Protein AF-A0A7C3GY53-F1 (afdb_monomer_lite)

pLDDT: mean 70.88, std 11.36, range [43.59, 88.31]

Radius of gyration: 31.65 Å; chains: 1; bounding box: 58×39×101 Å

Foldseek 3Di:
DDDLVNLVVLLVVLVVVCVVPVDVLSVVLSVLSVVLSVQLVVCVVVVNPPSNVVSVVVSVVSSVVSVVVVVVVLPPPPPPPCLVCVLVVLVVVLVVVVVVLVVVVVVLCVPCDPVVCPDPVNVLVVVVSVLVVVLCVLLSVQQSVLSPDRPVCNVVSVVVSVVVSVVSVVVSVVVNCCSVVVVPVPPPDDPDDDD

Sequence (195 aa):
MKTAEELALKVKLVEAYSEARPLEELAASAERMRQLLDDFHKARDVEDDRAAEKAAREIVELEQSASALVNQLAQPQGSGKLAKAWPYIGMAVLALVLIGLAWFLARYTGGVGMAKLASIEGTRPVLVIAAIISTIAFGGALVLAALFSSQAAFEVRFRHAREIFLVFSGIFGTVIGFYFGAGETGQAGLGVDAT

Structure (mmCIF, N/CA/C/O backbone):
data_AF-A0A7C3GY53-F1
#
_entry.id   AF-A0A7C3GY53-F1
#
loop_
_atom_site.group_PDB
_atom_site.id
_atom_site.type_symbol
_atom_site.label_atom_id
_atom_site.label_alt_id
_atom_site.label_comp_id
_atom_site.label_asym_id
_atom_site.label_entity_id
_atom_site.label_seq_id
_atom_site.pdbx_PDB_ins_code
_atom_site.Cartn_x
_atom_site.Cartn_y
_atom_site.Cartn_z
_atom_site.occupancy
_atom_site.B_iso_or_equiv
_atom_site.auth_seq_id
_atom_site.auth_comp_id
_atom_site.auth_asym_id
_atom_site.auth_atom_id
_atom_site.pdbx_PDB_model_num
ATOM 1 N N . MET A 1 1 ? -28.888 9.942 29.131 1.00 48.75 1 MET A N 1
ATOM 2 C CA . MET A 1 1 ? -28.595 8.553 29.541 1.00 48.75 1 MET A CA 1
ATOM 3 C C . MET A 1 1 ? -28.088 7.814 28.319 1.00 48.75 1 MET A C 1
ATOM 5 O O . MET A 1 1 ? -28.718 7.933 27.276 1.00 48.75 1 MET A O 1
ATOM 9 N N . LYS A 1 2 ? -26.938 7.141 28.413 1.00 60.38 2 LYS A N 1
ATOM 10 C CA . LYS A 1 2 ? -26.438 6.294 27.319 1.00 60.38 2 LYS A CA 1
ATOM 11 C C . LYS A 1 2 ? -27.309 5.045 27.239 1.00 60.38 2 LYS A C 1
ATOM 13 O O . LYS A 1 2 ? -27.710 4.521 28.278 1.00 60.38 2 LYS A O 1
ATOM 18 N N . THR A 1 3 ? -27.661 4.613 26.035 1.00 75.50 3 THR A N 1
ATOM 19 C CA . THR A 1 3 ? -28.505 3.427 25.853 1.00 75.50 3 THR A CA 1
ATOM 20 C C . THR A 1 3 ? -27.660 2.160 26.002 1.00 75.50 3 THR A C 1
ATOM 22 O O . THR A 1 3 ? -26.470 2.154 25.689 1.00 75.50 3 THR A O 1
ATOM 25 N N . ALA A 1 4 ? -28.267 1.071 26.484 1.00 74.12 4 ALA A N 1
ATOM 26 C CA . ALA A 1 4 ? -27.588 -0.222 26.634 1.00 74.12 4 ALA A CA 1
ATOM 27 C C . ALA A 1 4 ? -26.959 -0.710 25.312 1.00 74.12 4 ALA A C 1
ATOM 29 O O . ALA A 1 4 ? -25.882 -1.300 25.307 1.00 74.12 4 ALA A O 1
ATOM 30 N N . GLU A 1 5 ? -27.600 -0.394 24.184 1.00 80.12 5 GLU A N 1
ATOM 31 C CA . GLU A 1 5 ? -27.098 -0.700 22.841 1.00 80.12 5 GLU A CA 1
ATOM 32 C C . GLU A 1 5 ? -25.792 0.036 22.512 1.00 80.12 5 GLU A C 1
ATOM 34 O O . GLU A 1 5 ? -24.890 -0.557 21.922 1.00 80.12 5 GLU A O 1
ATOM 39 N N . GLU A 1 6 ? -25.652 1.301 22.924 1.00 77.06 6 GLU A N 1
ATOM 40 C CA . GLU A 1 6 ? -24.433 2.086 22.698 1.00 77.06 6 GLU A CA 1
ATOM 41 C C . GLU A 1 6 ? -23.245 1.494 23.472 1.00 77.06 6 GLU A C 1
ATOM 43 O O . GLU A 1 6 ? -22.140 1.386 22.939 1.00 77.06 6 GLU A O 1
ATOM 48 N N . LEU A 1 7 ? -23.479 1.054 24.713 1.00 76.19 7 LEU A N 1
ATOM 49 C CA . LEU A 1 7 ? -22.464 0.399 25.540 1.00 76.19 7 LEU A CA 1
ATOM 50 C C . LEU A 1 7 ? -22.057 -0.955 24.947 1.00 76.19 7 LEU A C 1
ATOM 52 O O . LEU A 1 7 ? -20.867 -1.219 24.795 1.00 76.19 7 LEU A O 1
ATOM 56 N N . ALA A 1 8 ? -23.022 -1.775 24.523 1.00 79.31 8 ALA A N 1
ATOM 57 C CA . ALA A 1 8 ? -22.749 -3.064 23.889 1.00 79.31 8 ALA A CA 1
ATOM 58 C C . ALA A 1 8 ? -21.934 -2.924 22.589 1.00 79.31 8 ALA A C 1
ATOM 60 O O . ALA A 1 8 ? -21.047 -3.738 22.318 1.00 79.31 8 ALA A O 1
ATOM 61 N N . LEU A 1 9 ? -22.196 -1.878 21.796 1.00 81.69 9 LEU A N 1
ATOM 62 C CA . LEU A 1 9 ? -21.436 -1.590 20.579 1.00 81.69 9 LEU A CA 1
ATOM 63 C C . LEU A 1 9 ? -19.962 -1.278 20.891 1.00 81.69 9 LEU A C 1
ATOM 65 O O . LEU A 1 9 ? -19.069 -1.773 20.204 1.00 81.69 9 LEU A O 1
ATOM 69 N N . LYS A 1 10 ? -19.706 -0.496 21.945 1.00 78.00 10 LYS A N 1
ATOM 70 C CA . LYS A 1 10 ? -18.351 -0.129 22.389 1.00 78.00 10 LYS A CA 1
ATOM 71 C C . LYS A 1 10 ? -17.557 -1.344 22.863 1.00 78.00 10 LYS A C 1
ATOM 73 O O . LYS A 1 10 ? -16.404 -1.502 22.467 1.00 78.00 10 LYS A O 1
ATOM 78 N N . VAL A 1 11 ? -18.190 -2.241 23.624 1.00 79.69 11 VAL A N 1
ATOM 79 C CA . VAL A 1 11 ? -17.562 -3.504 24.051 1.00 79.69 11 VAL A CA 1
ATOM 80 C C . VAL A 1 11 ? -17.169 -4.354 22.841 1.00 79.69 11 VAL A C 1
ATOM 82 O O . VAL A 1 11 ? -16.019 -4.780 22.742 1.00 79.69 11 VAL A O 1
ATOM 85 N N . LYS A 1 12 ? -18.082 -4.534 21.876 1.00 81.12 12 LYS A N 1
ATOM 86 C CA . LYS A 1 12 ? -17.801 -5.291 20.642 1.00 81.12 12 LYS A CA 1
ATOM 87 C C . LYS A 1 12 ? -16.648 -4.708 19.832 1.00 81.12 12 LYS A C 1
ATOM 89 O O . LYS A 1 12 ? -15.887 -5.453 19.226 1.00 81.12 12 LYS A O 1
ATOM 94 N N . LEU A 1 13 ? -16.529 -3.385 19.796 1.00 80.00 13 LEU A N 1
ATOM 95 C CA . LEU A 1 13 ? -15.474 -2.705 19.055 1.00 80.00 13 LEU A CA 1
ATOM 96 C C . LEU A 1 13 ? -14.092 -2.990 19.662 1.00 80.00 13 LEU A C 1
ATOM 98 O O . LEU A 1 13 ? -13.169 -3.328 18.925 1.00 80.00 13 LEU A O 1
ATOM 102 N N . VAL A 1 14 ? -13.951 -2.929 20.990 1.00 77.31 14 VAL A N 1
ATOM 103 C CA . VAL A 1 14 ? -12.684 -3.268 21.666 1.00 77.31 14 VAL A CA 1
ATOM 104 C C . VAL A 1 14 ? -12.368 -4.759 21.558 1.00 77.31 14 VAL A C 1
ATOM 106 O O . VAL A 1 14 ? -11.216 -5.131 21.345 1.00 77.31 14 VAL A O 1
ATOM 109 N N . GLU A 1 15 ? -13.387 -5.610 21.622 1.00 76.94 15 GLU A N 1
ATOM 110 C CA . GLU A 1 15 ? -13.230 -7.046 21.417 1.00 76.94 15 GLU A CA 1
ATOM 111 C C . GLU A 1 15 ? -12.693 -7.368 20.013 1.00 76.94 15 GLU A C 1
ATOM 113 O O . GLU A 1 15 ? -11.678 -8.053 19.889 1.00 76.94 15 GLU A O 1
ATOM 118 N N . ALA A 1 16 ? -13.278 -6.778 18.967 1.00 77.56 16 ALA A N 1
ATOM 119 C CA . ALA A 1 16 ? -12.796 -6.932 17.596 1.00 77.56 16 ALA A CA 1
ATOM 120 C C . ALA A 1 16 ? -11.338 -6.456 17.429 1.00 77.56 16 ALA A C 1
ATOM 122 O O . ALA A 1 16 ? -10.563 -7.062 16.687 1.00 77.56 16 ALA A O 1
ATOM 123 N N . TYR A 1 17 ? -10.927 -5.399 18.145 1.00 73.50 17 TYR A N 1
ATOM 124 C CA . TYR A 1 17 ? -9.523 -4.973 18.165 1.00 73.50 17 TYR A CA 1
ATOM 125 C C . TYR A 1 17 ? -8.604 -5.982 18.862 1.00 73.50 17 TYR A C 1
ATOM 127 O O . TYR A 1 17 ? -7.490 -6.204 18.383 1.00 73.50 17 TYR A O 1
ATOM 135 N N . SER A 1 18 ? -9.058 -6.605 19.954 1.00 74.12 18 SER A N 1
ATOM 136 C CA . SER A 1 18 ? -8.297 -7.642 20.664 1.00 74.12 18 SER A CA 1
ATOM 137 C C . SER A 1 18 ? -8.124 -8.923 19.837 1.00 74.12 18 SER A C 1
ATOM 139 O O . SER A 1 18 ? -7.065 -9.545 19.881 1.00 74.12 18 SER A O 1
ATOM 141 N N . GLU A 1 19 ? -9.115 -9.279 19.014 1.00 75.00 19 GLU A N 1
ATOM 142 C CA . GLU A 1 19 ? -9.015 -10.405 18.078 1.00 75.00 19 GLU A CA 1
ATOM 143 C C . GLU A 1 19 ? -8.045 -10.103 16.927 1.00 75.00 19 GLU A C 1
ATOM 145 O O . GLU A 1 19 ? -7.265 -10.963 16.518 1.00 75.00 19 GLU A O 1
ATOM 150 N N . ALA A 1 20 ? -8.054 -8.866 16.417 1.00 71.06 20 ALA A N 1
ATOM 151 C CA . ALA A 1 20 ? -7.167 -8.441 15.335 1.00 71.06 20 ALA A CA 1
ATOM 152 C C . ALA A 1 20 ? -5.697 -8.300 15.775 1.00 71.06 20 ALA A C 1
ATOM 154 O O . ALA A 1 20 ? -4.784 -8.475 14.961 1.00 71.06 20 ALA A O 1
ATOM 155 N N . ARG A 1 21 ? -5.447 -7.976 17.050 1.00 66.19 21 ARG A N 1
ATOM 156 C CA . ARG A 1 21 ? -4.114 -7.983 17.663 1.00 66.19 21 ARG A CA 1
ATOM 157 C C . ARG A 1 21 ? -4.186 -8.561 19.077 1.00 66.19 21 ARG A C 1
ATOM 159 O O . ARG A 1 21 ? -4.671 -7.856 19.964 1.00 66.19 21 ARG A O 1
ATOM 166 N N . PRO A 1 22 ? -3.610 -9.754 19.321 1.00 66.75 22 PRO A N 1
ATOM 167 C CA . PRO A 1 22 ? -3.578 -10.357 20.646 1.00 66.75 22 PRO A CA 1
ATOM 168 C C . PRO A 1 22 ? -2.590 -9.594 21.536 1.00 66.75 22 PRO A C 1
ATOM 170 O O . PRO A 1 22 ? -1.414 -9.933 21.647 1.00 66.75 22 PRO A O 1
ATOM 173 N N . LEU A 1 23 ? -3.071 -8.506 22.127 1.00 74.56 23 LEU A N 1
ATOM 174 C CA . LEU A 1 23 ? -2.404 -7.762 23.183 1.00 74.56 23 LEU A CA 1
ATOM 175 C C . LEU A 1 23 ? -3.099 -8.110 24.489 1.00 74.56 23 LEU A C 1
ATOM 177 O O . LEU A 1 23 ? -4.310 -7.929 24.616 1.00 74.56 23 LEU A O 1
ATOM 181 N N . GLU A 1 24 ? -2.317 -8.585 25.452 1.00 77.94 24 GLU A N 1
ATOM 182 C CA . GLU A 1 24 ? -2.799 -8.996 26.773 1.00 77.94 24 GLU A CA 1
ATOM 183 C C . GLU A 1 24 ? -3.595 -7.869 27.457 1.00 77.94 24 GLU A C 1
ATOM 185 O O . GLU A 1 24 ? -4.670 -8.102 28.004 1.00 77.94 24 GLU A O 1
ATOM 190 N N . GLU A 1 25 ? -3.149 -6.618 27.297 1.00 75.88 25 GLU A N 1
ATOM 191 C CA . GLU A 1 25 ? -3.821 -5.425 27.826 1.00 75.88 25 GLU A CA 1
ATOM 192 C C . GLU A 1 25 ? -5.180 -5.131 27.159 1.00 75.88 25 GLU A C 1
ATOM 194 O O . GLU A 1 25 ? -6.117 -4.699 27.834 1.00 75.88 25 GLU A O 1
ATOM 199 N N . LEU A 1 26 ? -5.328 -5.388 25.850 1.00 78.25 26 LEU A N 1
ATOM 200 C CA . LEU A 1 26 ? -6.601 -5.194 25.135 1.00 78.25 26 LEU A CA 1
ATOM 201 C C . LEU A 1 26 ? -7.595 -6.312 25.446 1.00 78.25 26 LEU A C 1
ATOM 203 O O . LEU A 1 26 ? -8.778 -6.032 25.626 1.00 78.25 26 LEU A O 1
ATOM 207 N N . ALA A 1 27 ? -7.119 -7.554 25.554 1.00 78.56 27 ALA A N 1
ATOM 208 C CA . ALA A 1 27 ? -7.944 -8.692 25.949 1.00 78.56 27 ALA A CA 1
ATOM 209 C C . ALA A 1 27 ? -8.485 -8.516 27.378 1.00 78.56 27 ALA A C 1
ATOM 211 O O . ALA A 1 27 ? -9.690 -8.635 27.599 1.00 78.56 27 ALA A O 1
ATOM 212 N N . ALA A 1 28 ? -7.622 -8.118 28.321 1.00 81.12 28 ALA A N 1
ATOM 213 C CA . ALA A 1 28 ? -8.027 -7.805 29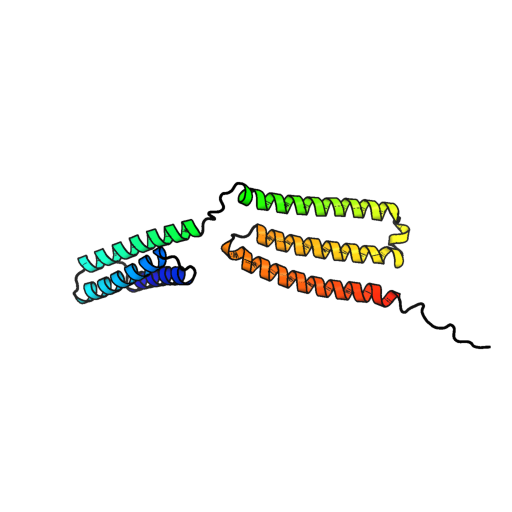.690 1.00 81.12 28 ALA A CA 1
ATOM 214 C C . ALA A 1 28 ? -9.039 -6.645 29.745 1.00 81.12 28 ALA A C 1
ATOM 216 O O . ALA A 1 28 ? -10.018 -6.706 30.490 1.00 81.12 28 ALA A O 1
ATOM 217 N N . SER A 1 29 ? -8.848 -5.609 28.921 1.00 81.12 29 SER A N 1
ATOM 218 C CA . SER A 1 29 ? -9.775 -4.473 28.834 1.00 81.12 29 SER A CA 1
ATOM 219 C C . SER A 1 29 ? -11.137 -4.874 28.253 1.00 81.12 29 SER A C 1
ATOM 221 O O . SER A 1 29 ? -12.170 -4.439 28.764 1.00 81.12 29 SER A O 1
ATOM 223 N N . ALA A 1 30 ? -11.164 -5.726 27.222 1.00 81.75 30 ALA A N 1
ATOM 224 C CA . ALA A 1 30 ? -12.394 -6.243 26.621 1.00 81.75 30 ALA A CA 1
ATOM 225 C C . ALA A 1 30 ? -13.189 -7.113 27.609 1.00 81.75 30 ALA A C 1
ATOM 227 O O . ALA A 1 30 ? -14.403 -6.954 27.747 1.00 81.75 30 ALA A O 1
ATOM 228 N N . GLU A 1 31 ? -12.506 -7.990 28.346 1.00 86.25 31 GLU A N 1
ATOM 229 C CA . GLU A 1 31 ? -13.131 -8.832 29.367 1.00 86.25 31 GLU A CA 1
ATOM 230 C C . GLU A 1 31 ? -13.697 -7.998 30.525 1.00 86.25 31 GLU A C 1
ATOM 232 O O . GLU A 1 31 ? -14.841 -8.199 30.940 1.00 86.25 31 GLU A O 1
ATOM 237 N N . ARG A 1 32 ? -12.952 -6.981 30.979 1.00 83.44 32 ARG A N 1
ATOM 238 C CA . ARG A 1 32 ? -13.416 -6.026 31.996 1.00 83.44 32 ARG A CA 1
ATOM 239 C C . ARG A 1 32 ? -14.665 -5.267 31.541 1.00 83.44 32 ARG A C 1
ATOM 241 O O . ARG A 1 32 ? -15.616 -5.126 32.305 1.00 83.44 32 ARG A O 1
ATOM 248 N N . MET A 1 33 ? -14.690 -4.811 30.290 1.00 83.06 33 MET A N 1
ATOM 249 C CA . MET A 1 33 ? -15.843 -4.123 29.704 1.00 83.06 33 MET A CA 1
ATOM 250 C C . MET A 1 33 ? -17.074 -5.025 29.579 1.00 83.06 33 MET A C 1
ATOM 252 O O . MET A 1 33 ? -18.190 -4.552 29.786 1.00 83.06 33 MET A O 1
ATOM 256 N N . ARG A 1 34 ? -16.895 -6.322 29.299 1.00 85.69 34 ARG A N 1
ATOM 257 C CA . ARG A 1 34 ? -18.001 -7.293 29.298 1.00 85.69 34 ARG A CA 1
ATOM 258 C C . ARG A 1 34 ? -18.610 -7.479 30.683 1.00 85.69 34 ARG A C 1
ATOM 260 O O . ARG A 1 34 ? -19.831 -7.489 30.795 1.00 85.69 34 ARG A O 1
ATOM 267 N N . GLN A 1 35 ? -17.779 -7.592 31.719 1.00 87.50 35 GLN A N 1
ATOM 268 C CA . GLN A 1 35 ? -18.255 -7.698 33.104 1.00 87.50 35 GLN A CA 1
ATOM 269 C C . GLN A 1 35 ? -19.057 -6.455 33.512 1.00 87.50 35 GLN A C 1
ATOM 271 O O . GLN A 1 35 ? -20.164 -6.581 34.023 1.00 87.50 35 GLN A O 1
ATOM 276 N N . LEU A 1 36 ? -18.561 -5.258 33.188 1.00 85.69 36 LEU A N 1
ATOM 277 C CA . LEU A 1 36 ? -19.269 -4.008 33.473 1.00 85.69 36 LEU A CA 1
ATOM 278 C C . LEU A 1 36 ? -20.585 -3.863 32.697 1.00 85.69 36 LEU A C 1
ATOM 280 O O . LEU A 1 36 ? -21.519 -3.234 33.189 1.00 85.69 36 LEU A O 1
ATOM 284 N N . LEU A 1 37 ? -20.675 -4.425 31.488 1.00 85.88 37 LEU A N 1
ATOM 285 C CA . LEU A 1 37 ? -21.920 -4.445 30.721 1.00 85.88 37 LEU A CA 1
ATOM 286 C C . LEU A 1 37 ? -22.967 -5.352 31.388 1.00 85.88 37 LEU A C 1
ATOM 288 O O . LEU A 1 37 ? -24.137 -4.983 31.458 1.00 85.88 37 LEU A O 1
ATOM 292 N N . ASP A 1 38 ? -22.551 -6.508 31.904 1.00 88.31 38 ASP A N 1
ATOM 293 C CA . ASP A 1 38 ? -23.429 -7.415 32.653 1.00 88.31 38 ASP A CA 1
ATOM 294 C C . ASP A 1 38 ? -23.906 -6.771 33.968 1.00 88.31 38 ASP A C 1
ATOM 296 O O . ASP A 1 38 ? -25.096 -6.795 34.286 1.00 88.31 38 ASP A O 1
ATOM 300 N N . ASP A 1 39 ? -23.007 -6.084 34.680 1.00 85.31 39 ASP A N 1
ATOM 301 C CA . ASP A 1 39 ? -23.345 -5.306 35.877 1.00 85.31 39 ASP A CA 1
ATOM 302 C C . ASP A 1 39 ? -24.291 -4.137 35.559 1.00 85.31 39 ASP A C 1
ATOM 304 O O . ASP A 1 39 ? -25.207 -3.851 36.332 1.00 85.31 39 ASP A O 1
ATOM 308 N N . PHE A 1 40 ? -24.129 -3.489 34.401 1.00 84.00 40 PHE A N 1
ATOM 309 C CA . PHE A 1 40 ? -25.042 -2.452 33.919 1.00 84.00 40 PHE A CA 1
ATOM 310 C C . PHE A 1 40 ? -26.450 -3.002 33.662 1.00 84.00 40 PHE A C 1
ATOM 312 O O . PHE A 1 40 ? -27.433 -2.372 34.053 1.00 84.00 40 PHE A O 1
ATOM 319 N N . HIS A 1 41 ? -26.562 -4.174 33.028 1.00 85.44 41 HIS A N 1
ATOM 320 C CA . HIS A 1 41 ? -27.850 -4.831 32.802 1.00 85.44 41 HIS A CA 1
ATOM 321 C C . HIS A 1 41 ? -28.531 -5.198 34.122 1.00 85.44 41 HIS A C 1
ATOM 323 O O . HIS A 1 41 ? -29.682 -4.822 34.333 1.00 85.44 41 HIS A O 1
ATO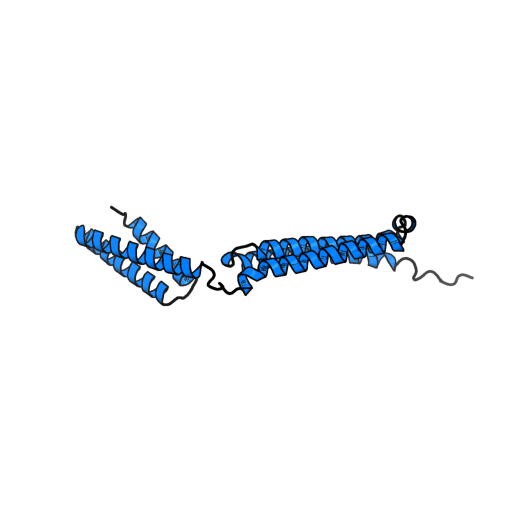M 329 N N . LYS A 1 42 ? -27.791 -5.813 35.052 1.00 85.06 42 LYS A N 1
ATOM 330 C CA . LYS A 1 42 ? -28.294 -6.158 36.389 1.00 85.06 42 LYS A CA 1
ATOM 331 C C . LYS A 1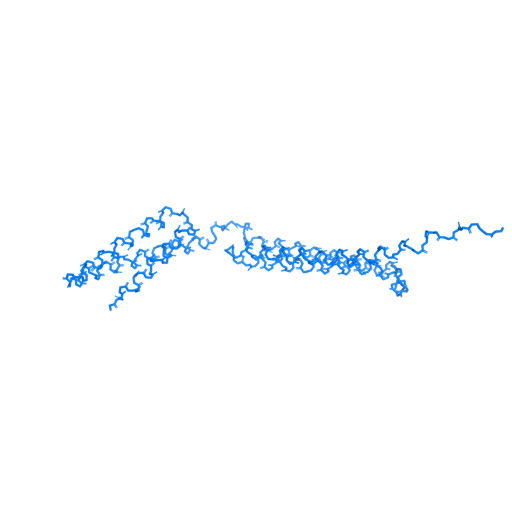 42 ? -28.733 -4.933 37.188 1.00 85.06 42 LYS A C 1
ATOM 333 O O . LYS A 1 42 ? -29.788 -4.959 37.808 1.00 85.06 42 LYS A O 1
ATOM 338 N N . ALA A 1 43 ? -27.956 -3.851 37.164 1.00 81.75 43 ALA A N 1
ATOM 339 C CA . ALA A 1 43 ? -28.318 -2.607 37.841 1.00 81.75 43 ALA A CA 1
ATOM 340 C C . ALA A 1 43 ? -29.598 -1.993 37.260 1.00 81.75 43 ALA A C 1
ATOM 342 O O . ALA A 1 43 ? -30.428 -1.468 37.999 1.00 81.75 43 ALA A O 1
ATOM 343 N N . ARG A 1 44 ? -29.785 -2.103 35.942 1.00 81.38 44 ARG A N 1
ATOM 344 C CA . ARG A 1 44 ? -30.983 -1.608 35.266 1.00 81.38 44 ARG A CA 1
ATOM 345 C C . ARG A 1 44 ? -32.223 -2.453 35.565 1.00 81.38 44 ARG A C 1
ATOM 347 O O . ARG A 1 44 ? -33.300 -1.884 35.705 1.00 81.38 44 ARG A O 1
ATOM 354 N N . ASP A 1 45 ? -32.071 -3.769 35.706 1.00 84.19 45 ASP A N 1
ATOM 355 C CA . ASP A 1 45 ? -33.162 -4.684 36.077 1.00 84.19 45 ASP A CA 1
ATOM 356 C C . ASP A 1 45 ? -33.673 -4.442 37.507 1.00 84.19 45 ASP A C 1
ATOM 358 O O . ASP A 1 45 ? -34.836 -4.705 37.807 1.00 84.19 45 ASP A O 1
ATOM 362 N N . VAL A 1 46 ? -32.814 -3.920 38.387 1.00 87.00 46 VAL A N 1
ATOM 363 C CA . VAL A 1 46 ? -33.143 -3.579 39.783 1.00 87.00 46 VAL A CA 1
ATOM 364 C C . VAL A 1 46 ? -33.511 -2.088 39.936 1.00 87.00 46 VAL A C 1
ATOM 366 O O . VAL A 1 46 ? -33.688 -1.607 41.051 1.00 87.00 46 VAL A O 1
ATOM 369 N N . GLU A 1 47 ? -33.645 -1.349 38.825 1.00 82.06 47 GLU A N 1
ATOM 370 C CA . GLU A 1 47 ? -33.918 0.102 38.786 1.00 82.06 47 GLU A CA 1
ATOM 371 C C . GLU A 1 47 ? -32.910 0.954 39.596 1.00 82.06 47 GLU A C 1
ATOM 373 O O . GLU A 1 47 ? -33.216 2.056 40.055 1.00 82.06 47 GLU A O 1
ATOM 378 N N . ASP A 1 48 ? -31.670 0.474 39.757 1.00 83.44 48 ASP A N 1
ATOM 379 C CA . ASP A 1 48 ? -30.589 1.217 40.410 1.00 83.44 48 ASP A CA 1
ATOM 380 C C . ASP A 1 48 ? -29.843 2.090 39.392 1.00 83.44 48 ASP A C 1
ATOM 382 O O . ASP A 1 48 ? -28.785 1.741 38.850 1.00 83.44 48 ASP A O 1
ATOM 386 N N . ASP A 1 49 ? -30.400 3.278 39.159 1.00 82.19 49 ASP A N 1
ATOM 387 C CA . ASP A 1 49 ? -29.845 4.277 38.245 1.00 82.19 49 ASP A CA 1
ATOM 388 C C . ASP A 1 49 ? -28.406 4.689 38.600 1.00 82.19 49 ASP A C 1
ATOM 390 O O . ASP A 1 49 ? -27.618 5.020 37.712 1.00 82.19 49 ASP A O 1
ATOM 394 N N . ARG A 1 50 ? -28.019 4.654 39.885 1.00 82.31 50 ARG A N 1
ATOM 395 C CA . ARG A 1 50 ? -26.671 5.062 40.317 1.00 82.31 50 ARG A CA 1
ATOM 396 C C . ARG A 1 50 ? -25.638 4.000 39.975 1.00 82.31 50 ARG A C 1
ATOM 398 O O . ARG A 1 50 ? -24.552 4.342 39.501 1.00 82.31 50 ARG A O 1
ATOM 405 N N . ALA A 1 51 ? -25.963 2.732 40.213 1.00 78.25 51 ALA A N 1
ATOM 406 C CA . ALA A 1 51 ? -25.101 1.617 39.845 1.00 78.25 51 ALA A CA 1
ATOM 407 C C . ALA A 1 51 ? -24.964 1.503 38.318 1.00 78.25 51 ALA A C 1
ATOM 409 O O . ALA A 1 51 ? -23.846 1.368 37.814 1.00 78.25 51 ALA A O 1
ATOM 410 N N . ALA A 1 52 ? -26.066 1.672 37.580 1.00 75.31 52 ALA A N 1
ATOM 411 C CA . ALA A 1 52 ? -26.054 1.687 36.121 1.00 75.31 52 ALA A CA 1
ATOM 412 C C . ALA A 1 52 ? -25.202 2.848 35.577 1.00 75.31 52 ALA A C 1
ATOM 414 O O . ALA A 1 52 ? -24.361 2.666 34.695 1.00 75.31 52 ALA A O 1
ATOM 415 N N . GLU A 1 53 ? -25.341 4.054 36.127 1.00 83.69 53 GLU A N 1
ATOM 416 C CA . GLU A 1 53 ? -24.543 5.191 35.671 1.00 83.69 53 GLU A CA 1
ATOM 417 C C . GLU A 1 53 ? -23.048 5.020 35.982 1.00 83.69 53 GLU A C 1
ATOM 419 O O . GLU A 1 53 ? -22.203 5.382 35.159 1.00 83.69 53 GLU A O 1
ATOM 424 N N . LYS A 1 54 ? -22.708 4.426 37.131 1.00 86.44 54 LYS A N 1
ATOM 425 C CA . LYS A 1 54 ? -21.321 4.112 37.489 1.00 86.44 54 LYS A CA 1
ATOM 426 C C . LYS A 1 54 ? -20.699 3.121 36.500 1.00 86.44 54 LYS A C 1
ATOM 428 O O . LYS A 1 54 ? -19.647 3.423 35.940 1.00 86.44 54 LYS A O 1
ATOM 433 N N . ALA A 1 55 ? -21.376 2.007 36.218 1.00 80.31 55 ALA A N 1
ATOM 434 C CA . ALA A 1 55 ? -20.904 1.011 35.254 1.00 80.31 55 ALA A CA 1
ATOM 435 C C . ALA A 1 55 ? -20.732 1.612 33.847 1.00 80.31 55 ALA A C 1
ATOM 437 O O . ALA A 1 55 ? -19.713 1.401 33.189 1.00 80.31 55 ALA A O 1
ATOM 438 N N . ALA A 1 56 ? -21.675 2.453 33.408 1.00 79.94 56 ALA A N 1
ATOM 439 C CA . ALA A 1 56 ? -21.584 3.133 32.118 1.00 79.94 56 ALA A CA 1
ATOM 440 C C . ALA A 1 56 ? -20.390 4.099 32.021 1.00 79.94 56 ALA A C 1
ATOM 442 O O . ALA A 1 56 ? -19.803 4.236 30.945 1.00 79.94 56 ALA A O 1
ATOM 443 N N . ARG A 1 57 ? -20.025 4.789 33.111 1.00 86.75 57 ARG A N 1
ATOM 444 C CA . ARG A 1 57 ? -18.836 5.659 33.140 1.00 86.75 57 ARG A CA 1
ATOM 445 C C . ARG A 1 57 ? -17.552 4.846 33.038 1.00 86.75 57 ARG A C 1
ATOM 447 O O . ARG A 1 57 ? -16.702 5.194 32.224 1.00 86.75 57 ARG A O 1
ATOM 454 N N . GLU A 1 58 ? -17.450 3.756 33.793 1.00 86.50 58 GLU A N 1
ATOM 455 C CA . GLU A 1 58 ? -16.267 2.888 33.782 1.00 86.50 58 GLU A CA 1
ATOM 456 C C . GLU A 1 58 ? -16.044 2.249 32.402 1.00 86.50 58 GLU A C 1
ATOM 458 O O . GLU A 1 58 ? -14.922 2.268 31.902 1.00 86.50 58 GLU A O 1
ATOM 463 N N . ILE A 1 59 ? -17.105 1.787 31.722 1.00 84.06 59 ILE A N 1
ATOM 464 C CA . ILE A 1 59 ? -17.011 1.265 30.341 1.00 84.06 59 ILE A CA 1
ATOM 465 C C . ILE A 1 59 ? -16.414 2.311 29.393 1.00 84.06 59 ILE A C 1
ATOM 467 O O . ILE A 1 59 ? -15.587 1.989 28.544 1.00 84.06 59 ILE A O 1
ATOM 471 N N . VAL A 1 60 ? -16.820 3.572 29.529 1.00 84.69 60 VAL A N 1
ATOM 472 C CA . VAL A 1 60 ? -16.372 4.660 28.647 1.00 84.69 60 VAL A CA 1
ATOM 473 C C . VAL A 1 60 ? -14.920 5.043 28.928 1.00 84.69 60 VAL A C 1
ATOM 475 O O . VAL A 1 60 ? -14.177 5.348 28.000 1.00 84.69 60 VAL A O 1
ATOM 478 N N . GLU A 1 61 ? -14.495 5.016 30.188 1.00 88.31 61 GLU A N 1
ATOM 479 C CA . GLU A 1 61 ? -13.103 5.267 30.573 1.00 88.31 61 GLU A CA 1
ATOM 480 C C . GLU A 1 61 ? -12.167 4.147 30.077 1.00 88.31 61 GLU A C 1
ATOM 482 O O . GLU A 1 61 ? -11.095 4.405 29.519 1.00 88.31 61 GLU A O 1
ATOM 487 N N . LEU A 1 62 ? -12.614 2.893 30.185 1.00 84.06 62 LEU A N 1
ATOM 488 C CA . LEU A 1 62 ? -11.932 1.723 29.624 1.00 84.06 62 LEU A CA 1
ATOM 489 C C . LEU A 1 62 ? -11.863 1.770 28.093 1.00 84.06 62 LEU A C 1
ATOM 491 O O . LEU A 1 62 ? -10.818 1.489 27.514 1.00 84.06 62 LEU A O 1
ATOM 495 N N . GLU A 1 63 ? -12.932 2.188 27.420 1.00 80.75 63 GLU A N 1
ATOM 496 C CA . GLU A 1 63 ? -12.928 2.391 25.969 1.00 80.75 63 GLU A CA 1
ATOM 497 C C . GLU A 1 63 ? -11.929 3.481 25.560 1.00 80.75 63 GLU A C 1
ATOM 499 O O . GLU A 1 63 ? -11.199 3.308 24.584 1.00 80.75 63 GLU A O 1
ATOM 504 N N . GLN A 1 64 ? -11.874 4.604 26.284 1.00 84.38 64 GLN A N 1
ATOM 505 C CA . GLN A 1 64 ? -10.946 5.696 25.982 1.00 84.38 64 GLN A CA 1
ATOM 506 C C . GLN A 1 64 ? -9.489 5.272 26.164 1.00 84.38 64 GLN A C 1
ATOM 508 O O . GLN A 1 64 ? -8.659 5.585 25.309 1.00 84.38 64 GLN A O 1
ATOM 513 N N . SER A 1 65 ? -9.177 4.532 27.229 1.00 82.38 65 SER A N 1
ATOM 514 C CA . SER A 1 65 ? -7.827 4.007 27.463 1.00 82.38 65 SER A CA 1
ATOM 515 C C . SER A 1 65 ? -7.443 2.934 26.437 1.00 82.38 65 SER A C 1
ATOM 517 O O . SER A 1 65 ? -6.367 3.024 25.842 1.00 82.38 65 SER A O 1
ATOM 519 N N . ALA A 1 66 ? -8.346 2.001 26.116 1.00 80.12 66 ALA A N 1
ATOM 520 C CA . ALA A 1 66 ? -8.149 1.018 25.050 1.00 80.12 66 ALA A CA 1
ATOM 521 C C . ALA A 1 66 ? -7.968 1.694 23.680 1.00 80.12 66 ALA A C 1
ATOM 523 O O . ALA A 1 66 ? -7.058 1.353 22.930 1.00 80.12 66 ALA A O 1
ATOM 524 N N . SER A 1 67 ? -8.773 2.711 23.369 1.00 76.88 67 SER A N 1
ATOM 525 C CA . SER A 1 67 ? -8.653 3.490 22.131 1.00 76.88 67 SER A CA 1
ATOM 526 C C . SER A 1 67 ? -7.354 4.291 22.084 1.00 76.88 67 SER A C 1
ATOM 528 O O . SER A 1 67 ? -6.762 4.431 21.017 1.00 76.88 67 SER A O 1
ATOM 530 N N . ALA A 1 68 ? -6.874 4.807 23.218 1.00 79.50 68 ALA A N 1
ATOM 531 C CA . ALA A 1 68 ? -5.584 5.483 23.306 1.00 79.50 68 ALA A CA 1
ATOM 532 C C . ALA A 1 68 ? -4.422 4.512 23.054 1.00 79.50 68 ALA A C 1
ATOM 534 O O . ALA A 1 68 ? -3.520 4.852 22.291 1.00 79.50 68 ALA A O 1
ATOM 535 N N . LEU A 1 69 ? -4.476 3.298 23.611 1.00 75.12 69 LEU A N 1
ATOM 536 C CA . LEU A 1 69 ? -3.518 2.225 23.330 1.00 75.12 69 LEU A CA 1
ATOM 537 C C . LEU A 1 69 ? -3.547 1.836 21.851 1.00 75.12 69 LEU A C 1
ATOM 539 O O . LEU A 1 69 ? -2.505 1.815 21.200 1.00 75.12 69 LEU A O 1
ATOM 543 N N . VAL A 1 70 ? -4.737 1.618 21.282 1.00 71.75 70 VAL A N 1
ATOM 544 C CA . VAL A 1 70 ? -4.907 1.340 19.848 1.00 71.75 70 VAL A CA 1
ATOM 545 C C . VAL A 1 70 ? -4.347 2.483 19.004 1.00 71.75 70 VAL A C 1
ATOM 547 O O . VAL A 1 70 ? -3.622 2.223 18.053 1.00 71.75 70 VAL A O 1
ATOM 550 N N . ASN A 1 71 ? -4.596 3.742 19.367 1.00 72.56 71 ASN A N 1
ATOM 551 C CA . ASN A 1 71 ? -4.059 4.905 18.659 1.00 72.56 71 ASN A CA 1
ATOM 552 C C . ASN A 1 71 ? -2.535 5.036 18.801 1.00 72.56 71 ASN A C 1
ATOM 554 O O . ASN A 1 71 ? -1.874 5.431 17.844 1.00 72.56 71 ASN A O 1
ATOM 558 N N . GLN A 1 72 ? -1.958 4.681 19.951 1.00 69.38 72 GLN A N 1
ATOM 559 C CA . GLN A 1 72 ? -0.506 4.631 20.149 1.00 69.38 72 GLN A CA 1
ATOM 560 C C . GLN A 1 72 ? 0.148 3.489 19.366 1.00 69.38 72 GLN A C 1
ATOM 562 O O . GLN A 1 72 ? 1.261 3.647 18.877 1.00 69.38 72 GLN A O 1
ATOM 567 N N . LEU A 1 73 ? -0.544 2.361 19.217 1.00 63.91 73 LEU A N 1
ATOM 568 C CA . LEU A 1 73 ? -0.111 1.217 18.412 1.00 63.91 73 LEU A CA 1
ATOM 569 C C . LEU A 1 73 ? -0.329 1.437 16.909 1.00 63.91 73 LEU A C 1
ATOM 571 O O . LEU A 1 73 ? 0.388 0.857 16.091 1.00 63.91 73 LEU A O 1
ATOM 575 N N . ALA A 1 74 ? -1.329 2.244 16.549 1.00 60.59 74 ALA A N 1
ATOM 576 C CA . ALA A 1 74 ? -1.614 2.685 15.189 1.00 60.59 74 ALA A CA 1
ATOM 577 C C . ALA A 1 74 ? -0.677 3.819 14.756 1.00 60.59 74 ALA A C 1
ATOM 579 O O . ALA A 1 74 ? -0.377 3.950 13.567 1.00 60.59 74 ALA A O 1
ATOM 580 N N . GLN A 1 75 ? -0.173 4.619 15.703 1.00 55.09 75 GLN A N 1
ATOM 581 C CA . GLN A 1 75 ? 0.975 5.475 15.454 1.00 55.09 75 GLN A CA 1
ATOM 582 C C . GLN A 1 75 ? 2.223 4.599 15.299 1.00 55.09 75 GLN A C 1
ATOM 584 O O . GLN A 1 75 ? 2.511 3.754 16.146 1.00 55.09 75 GLN A O 1
ATOM 589 N N . PRO A 1 76 ? 2.988 4.768 14.212 1.00 53.44 76 PRO A N 1
ATOM 590 C CA . PRO A 1 76 ? 4.151 3.940 13.970 1.00 53.44 76 PRO A CA 1
ATOM 591 C C . PRO A 1 76 ? 5.202 4.239 15.046 1.00 53.44 76 PRO A C 1
ATOM 593 O O . PRO A 1 76 ? 5.917 5.236 14.968 1.00 53.44 76 PRO A O 1
ATOM 596 N N . GLN A 1 77 ? 5.365 3.326 16.008 1.00 47.59 77 GLN A N 1
ATOM 597 C CA . GLN A 1 77 ? 6.516 3.270 16.922 1.00 47.59 77 GLN A CA 1
ATOM 598 C C . GLN A 1 77 ? 7.860 3.030 16.197 1.00 47.59 77 GLN A C 1
ATOM 600 O O . GLN A 1 77 ? 8.900 2.867 16.823 1.00 47.59 77 GLN A O 1
ATOM 605 N N . GLY A 1 78 ? 7.890 3.074 14.865 1.00 49.00 78 GLY A N 1
ATOM 606 C CA . GLY A 1 78 ? 9.110 3.233 14.086 1.00 49.00 78 GLY A CA 1
ATOM 607 C C . GLY A 1 78 ? 9.522 4.699 13.952 1.00 49.00 78 GLY A C 1
ATOM 608 O O . GLY A 1 78 ? 9.770 5.141 12.840 1.00 49.00 78 GLY A O 1
ATOM 609 N N . SER A 1 79 ? 9.620 5.480 15.034 1.00 46.75 79 SER A N 1
ATOM 610 C CA . SER A 1 79 ? 10.142 6.864 14.982 1.00 46.75 79 SER A CA 1
ATOM 611 C C . SER A 1 79 ? 11.680 6.931 14.896 1.00 46.75 79 SER A C 1
ATOM 613 O O . SER A 1 79 ? 12.312 7.926 15.247 1.00 46.75 79 SER A O 1
ATOM 615 N N . GLY A 1 80 ? 12.322 5.880 14.381 1.00 53.50 80 GLY A N 1
ATOM 616 C CA . GLY A 1 80 ? 13.731 5.932 14.013 1.00 53.50 80 GLY A CA 1
ATOM 617 C C . GLY A 1 80 ? 13.925 6.864 12.817 1.00 53.50 80 GLY A C 1
ATOM 618 O O . GLY A 1 80 ? 13.137 6.844 11.872 1.00 53.50 80 GLY A O 1
ATOM 619 N N . LYS A 1 81 ? 15.014 7.646 12.805 1.00 56.19 81 LYS A N 1
ATOM 620 C CA . LYS A 1 81 ? 15.430 8.504 11.671 1.00 56.19 81 LYS A CA 1
ATOM 621 C C . LYS A 1 81 ? 15.342 7.790 10.302 1.00 56.19 81 LYS A C 1
ATOM 623 O O . LYS A 1 81 ? 15.107 8.440 9.289 1.00 56.19 81 LYS A O 1
ATOM 628 N N . LEU A 1 82 ? 15.462 6.460 10.296 1.00 53.81 82 LEU A N 1
ATOM 629 C CA . LEU A 1 82 ? 15.278 5.560 9.156 1.00 53.81 82 LEU A CA 1
ATOM 630 C C . LEU A 1 82 ? 13.864 5.553 8.550 1.00 53.81 82 LEU A C 1
ATOM 632 O O . LEU A 1 82 ? 13.750 5.599 7.330 1.00 53.81 82 LEU A O 1
ATOM 636 N N . ALA A 1 83 ? 12.790 5.553 9.345 1.00 55.69 83 ALA A N 1
ATOM 637 C CA . ALA A 1 83 ? 11.421 5.536 8.811 1.00 55.69 83 ALA A CA 1
ATOM 638 C C . ALA A 1 83 ? 11.052 6.866 8.141 1.00 55.69 83 ALA A C 1
ATOM 640 O O . ALA A 1 83 ? 10.361 6.891 7.126 1.00 5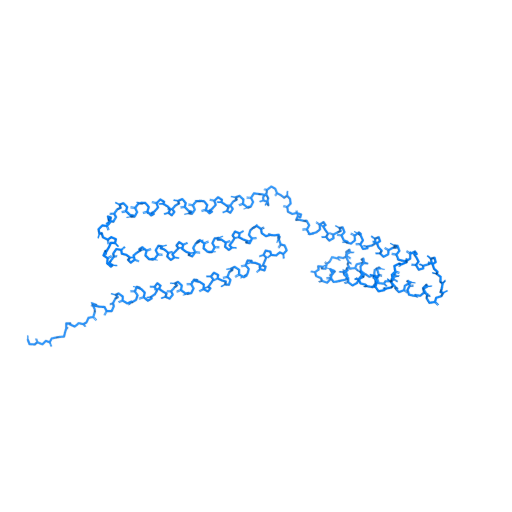5.69 83 ALA A O 1
ATOM 641 N N . LYS A 1 84 ? 11.584 7.977 8.667 1.00 63.16 84 LYS A N 1
ATOM 642 C CA . LYS A 1 84 ? 11.459 9.300 8.043 1.00 63.16 84 LYS A CA 1
ATOM 643 C C . LYS A 1 84 ? 12.309 9.419 6.773 1.00 63.16 84 LYS A C 1
ATOM 645 O O . LYS A 1 84 ? 11.918 10.140 5.865 1.00 63.16 84 LYS A O 1
ATOM 650 N N . ALA A 1 85 ? 13.441 8.711 6.697 1.00 64.56 85 ALA A N 1
ATOM 651 C CA . ALA A 1 85 ? 14.330 8.687 5.531 1.00 64.56 85 ALA A CA 1
ATOM 652 C C . ALA A 1 85 ? 13.850 7.748 4.406 1.00 64.56 85 ALA A C 1
ATOM 654 O O . ALA A 1 85 ? 14.150 7.991 3.240 1.00 64.56 85 ALA A O 1
ATOM 655 N N . TRP A 1 86 ? 13.082 6.709 4.737 1.00 66.06 86 TRP A N 1
ATOM 656 C CA . TRP A 1 86 ? 12.583 5.697 3.802 1.00 66.06 86 TRP A CA 1
ATOM 657 C C . TRP A 1 86 ? 11.896 6.249 2.534 1.00 66.06 86 TRP A C 1
ATOM 659 O O . TRP A 1 86 ? 12.270 5.824 1.437 1.00 66.06 86 TRP A O 1
ATOM 669 N N . PRO A 1 87 ? 10.972 7.234 2.609 1.00 69.38 87 PRO A N 1
ATOM 670 C CA . PRO A 1 87 ? 10.375 7.814 1.402 1.00 69.38 87 PRO A CA 1
ATOM 671 C C . PRO A 1 87 ? 11.393 8.576 0.540 1.00 69.38 87 PRO A C 1
ATOM 673 O O . PRO A 1 87 ? 11.322 8.520 -0.686 1.00 69.38 87 PRO A O 1
ATOM 676 N N . TYR A 1 88 ? 12.383 9.235 1.152 1.00 77.12 88 TYR A N 1
ATOM 677 C CA . TYR A 1 88 ? 13.433 9.946 0.416 1.00 77.12 88 TYR A CA 1
ATOM 678 C C . TYR A 1 88 ? 14.382 8.985 -0.304 1.00 77.12 88 TYR A C 1
ATOM 680 O O . TYR A 1 88 ? 14.811 9.283 -1.415 1.00 77.12 88 TYR A O 1
ATOM 688 N N . ILE A 1 89 ? 14.664 7.819 0.287 1.00 76.00 89 ILE A N 1
ATOM 689 C CA . ILE A 1 89 ? 15.452 6.759 -0.356 1.00 76.00 89 ILE A CA 1
ATOM 690 C C . ILE A 1 89 ? 14.714 6.239 -1.595 1.00 76.00 89 ILE A C 1
ATOM 692 O O . ILE A 1 89 ? 15.307 6.170 -2.670 1.00 76.00 89 ILE A O 1
ATOM 696 N N . GLY A 1 90 ? 13.414 5.944 -1.480 1.00 70.00 90 GLY A N 1
ATOM 697 C CA . GLY A 1 90 ? 12.602 5.511 -2.623 1.00 70.00 90 GLY A CA 1
ATOM 698 C C . GLY A 1 90 ? 12.573 6.548 -3.750 1.00 70.00 90 GLY A C 1
ATOM 699 O O . GLY A 1 90 ? 12.742 6.213 -4.923 1.00 70.00 90 GLY A O 1
ATOM 700 N N . MET A 1 91 ? 12.444 7.825 -3.393 1.00 75.94 91 MET A N 1
ATOM 701 C CA . MET A 1 91 ? 12.443 8.924 -4.355 1.00 75.94 91 MET A CA 1
ATOM 702 C C . MET A 1 91 ? 13.818 9.131 -5.018 1.00 75.94 91 MET A C 1
ATOM 704 O O . MET A 1 91 ? 13.887 9.402 -6.215 1.00 75.94 91 MET A O 1
ATOM 708 N N . ALA A 1 92 ? 14.914 8.950 -4.275 1.00 80.06 92 ALA A N 1
ATOM 709 C CA . ALA A 1 92 ? 16.275 9.023 -4.806 1.00 80.06 92 ALA A CA 1
ATOM 710 C C . ALA A 1 92 ? 16.571 7.888 -5.799 1.00 80.06 92 ALA A C 1
ATOM 712 O O . ALA A 1 92 ? 17.141 8.137 -6.861 1.00 80.06 92 ALA A O 1
ATOM 713 N N . VAL A 1 93 ? 16.141 6.658 -5.493 1.00 79.44 93 VAL A N 1
ATOM 714 C CA . VAL A 1 93 ? 16.266 5.510 -6.406 1.00 79.44 93 VAL A CA 1
ATOM 715 C C . VAL A 1 93 ? 15.478 5.758 -7.692 1.00 79.44 93 VAL A C 1
ATOM 717 O O . VAL A 1 93 ? 16.016 5.571 -8.781 1.00 79.44 93 VAL A O 1
ATOM 720 N N . LEU A 1 94 ? 14.239 6.247 -7.589 1.00 74.31 94 LEU A N 1
ATOM 721 C CA . LEU A 1 94 ? 13.432 6.595 -8.760 1.00 74.31 94 LEU A CA 1
ATOM 722 C C . LEU A 1 94 ? 14.109 7.668 -9.622 1.00 74.31 94 LEU A C 1
ATOM 724 O O . LEU A 1 94 ? 14.192 7.519 -10.840 1.00 74.31 94 LEU A O 1
ATOM 728 N N . ALA A 1 95 ? 14.611 8.735 -8.997 1.00 81.50 95 ALA A N 1
ATOM 729 C CA . ALA A 1 95 ? 15.299 9.810 -9.701 1.00 81.50 95 ALA A CA 1
ATOM 730 C C . ALA A 1 95 ? 16.538 9.290 -10.446 1.00 81.50 95 ALA A C 1
ATOM 732 O O . ALA A 1 95 ? 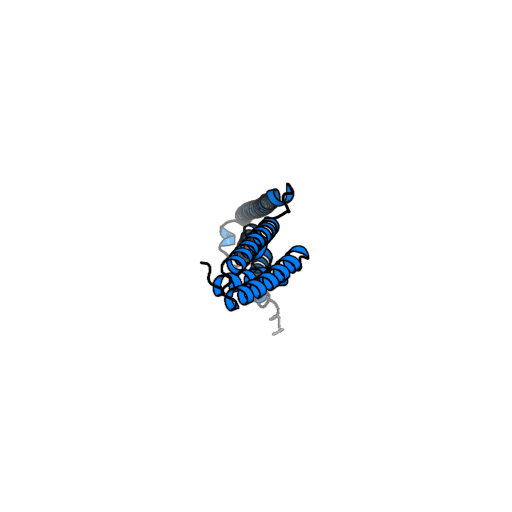16.721 9.609 -11.619 1.00 81.50 95 ALA A O 1
ATOM 733 N N . LEU A 1 96 ? 17.343 8.435 -9.807 1.00 84.56 96 LEU A N 1
ATOM 734 C CA . LEU A 1 96 ? 18.496 7.782 -10.435 1.00 84.56 96 LEU A CA 1
ATOM 735 C C . LEU A 1 96 ? 18.100 6.962 -11.666 1.00 84.56 96 LEU A C 1
ATOM 737 O O . LEU A 1 96 ? 18.749 7.068 -12.707 1.00 84.56 96 LEU A O 1
ATOM 741 N N . VAL A 1 97 ? 17.020 6.185 -11.568 1.00 77.50 97 VAL A N 1
ATOM 742 C CA . VAL A 1 97 ? 16.510 5.378 -12.685 1.00 77.50 97 VAL A CA 1
ATOM 743 C C . VAL A 1 97 ? 16.050 6.266 -13.843 1.00 77.50 97 VAL A C 1
ATOM 745 O O . VAL A 1 97 ? 16.426 6.015 -14.987 1.00 77.50 97 VAL A O 1
ATOM 748 N N . LEU A 1 98 ? 15.295 7.334 -13.568 1.00 79.38 98 LEU A N 1
ATOM 749 C CA . LEU A 1 98 ? 14.824 8.263 -14.602 1.00 79.38 98 LEU A CA 1
ATOM 750 C C . LEU A 1 98 ? 15.974 9.026 -15.273 1.00 79.38 98 LEU A C 1
ATOM 752 O O . LEU A 1 98 ? 15.967 9.189 -16.492 1.00 79.38 98 LEU A O 1
ATOM 756 N N . ILE A 1 99 ? 16.978 9.456 -14.503 1.00 85.44 99 ILE A N 1
ATOM 757 C CA . ILE A 1 99 ? 18.170 10.133 -15.033 1.00 85.44 99 ILE A CA 1
ATOM 758 C C . ILE A 1 99 ? 18.977 9.179 -15.917 1.00 85.44 99 ILE A C 1
ATOM 760 O O . ILE A 1 99 ? 19.334 9.541 -17.038 1.00 85.44 99 ILE A O 1
ATOM 764 N N . GLY A 1 100 ? 19.230 7.954 -15.446 1.00 82.81 100 GLY A N 1
ATOM 765 C CA . GLY A 1 100 ? 19.935 6.934 -16.223 1.00 82.81 100 GLY A CA 1
ATOM 766 C C . GLY A 1 100 ? 19.210 6.610 -17.528 1.00 82.81 100 GLY A C 1
ATOM 767 O O . GLY A 1 100 ? 19.838 6.497 -18.581 1.00 82.81 100 GLY A O 1
ATOM 768 N N . LEU A 1 101 ? 17.880 6.553 -17.481 1.00 73.69 101 LEU A N 1
ATOM 769 C CA . LEU A 1 101 ? 17.048 6.328 -18.653 1.00 73.69 101 LEU A CA 1
ATOM 770 C C . LEU A 1 101 ? 17.109 7.487 -19.655 1.00 73.69 101 LEU A C 1
ATOM 772 O O . LEU A 1 101 ? 17.309 7.254 -20.846 1.00 73.69 101 LEU A O 1
ATOM 776 N N . ALA A 1 102 ? 16.952 8.727 -19.192 1.00 79.50 102 ALA A N 1
ATOM 777 C CA . ALA A 1 102 ? 17.031 9.908 -20.047 1.00 79.50 102 ALA A CA 1
ATOM 778 C C . ALA A 1 102 ? 18.410 10.017 -20.715 1.00 79.50 102 ALA A C 1
ATOM 780 O O . ALA A 1 102 ? 18.508 10.277 -21.916 1.00 79.50 102 ALA A O 1
ATOM 781 N N . TRP A 1 103 ? 19.473 9.746 -19.954 1.00 85.19 103 TRP A N 1
ATOM 782 C CA . TRP A 1 103 ? 20.840 9.717 -20.464 1.00 85.19 103 TRP A CA 1
ATOM 783 C C . TRP A 1 103 ? 21.038 8.624 -21.521 1.00 85.19 103 TRP A C 1
ATOM 785 O O . TRP A 1 103 ? 21.590 8.886 -22.593 1.00 85.19 103 TRP A O 1
ATOM 795 N N . PHE A 1 104 ? 20.528 7.418 -21.266 1.00 77.19 104 PHE A N 1
ATOM 796 C CA . PHE A 1 104 ? 20.573 6.311 -22.216 1.00 77.19 104 PHE A CA 1
ATOM 797 C C . PHE A 1 104 ? 19.816 6.630 -23.513 1.00 77.19 104 PHE A C 1
ATOM 799 O O . PHE A 1 104 ? 20.365 6.447 -24.599 1.00 77.19 104 PHE A O 1
ATOM 806 N N . LEU A 1 105 ? 18.596 7.171 -23.421 1.00 74.81 105 LEU A N 1
ATOM 807 C CA . LEU A 1 105 ? 17.799 7.583 -24.581 1.00 74.81 105 LEU A CA 1
ATOM 808 C C . LEU A 1 105 ? 18.516 8.651 -25.414 1.00 74.81 105 LEU A C 1
ATOM 810 O O . LEU A 1 105 ? 18.584 8.528 -26.640 1.00 74.81 105 LEU A O 1
ATOM 814 N N . ALA A 1 106 ? 19.099 9.664 -24.769 1.00 76.88 106 ALA A N 1
ATOM 815 C CA . ALA A 1 106 ? 19.869 10.701 -25.452 1.00 76.88 106 ALA A CA 1
ATOM 816 C C . ALA A 1 106 ? 21.092 10.110 -26.177 1.00 76.88 106 ALA A C 1
ATOM 818 O O . ALA A 1 106 ? 21.368 10.445 -27.330 1.00 76.88 106 ALA A O 1
ATOM 819 N N . ARG A 1 107 ? 21.799 9.169 -25.539 1.00 79.44 107 ARG A N 1
ATOM 820 C CA . ARG A 1 107 ? 22.971 8.515 -26.136 1.00 79.44 107 ARG A CA 1
ATOM 821 C C . ARG A 1 107 ? 22.609 7.581 -27.291 1.00 79.44 107 ARG A C 1
ATOM 823 O O . ARG A 1 107 ? 23.361 7.523 -28.267 1.00 79.44 107 ARG A O 1
ATOM 830 N N . TYR A 1 108 ? 21.487 6.872 -27.178 1.00 67.19 108 TYR A N 1
ATOM 831 C CA . TYR A 1 108 ? 20.974 5.947 -28.185 1.00 67.19 108 TYR A CA 1
ATOM 832 C C . TYR A 1 108 ? 20.471 6.698 -29.425 1.00 67.19 108 TYR A C 1
ATOM 834 O O . TYR A 1 108 ? 20.927 6.438 -30.536 1.00 67.19 108 TYR A O 1
ATOM 842 N N . THR A 1 109 ? 19.615 7.706 -29.242 1.00 68.31 109 THR A N 1
ATOM 843 C CA . THR A 1 109 ? 19.104 8.542 -30.346 1.00 68.31 109 THR A CA 1
ATOM 844 C C . THR A 1 109 ? 20.212 9.314 -31.066 1.00 68.31 109 THR A C 1
ATOM 846 O O . THR A 1 109 ? 20.205 9.386 -32.295 1.00 68.31 109 THR A O 1
ATOM 849 N N . GLY A 1 110 ? 21.212 9.814 -30.331 1.00 65.88 110 GLY A N 1
ATOM 850 C CA . GLY A 1 110 ? 22.383 10.473 -30.914 1.00 65.88 110 GLY A CA 1
ATOM 851 C C . GLY A 1 110 ? 23.352 9.532 -31.645 1.00 65.88 110 GLY A C 1
ATOM 852 O O . GLY A 1 110 ? 24.055 9.975 -32.547 1.00 65.88 110 GLY A O 1
ATOM 853 N N . GLY A 1 111 ? 23.405 8.244 -31.281 1.00 65.25 111 GLY A N 1
ATOM 854 C CA . GLY A 1 111 ? 24.317 7.264 -31.886 1.00 65.25 111 GLY A CA 1
ATOM 855 C C . GLY A 1 111 ? 23.748 6.519 -33.096 1.00 65.25 111 GLY A C 1
ATOM 856 O O . GLY A 1 111 ? 24.495 6.182 -34.010 1.00 65.25 111 GLY A O 1
ATOM 857 N N . VAL A 1 112 ? 22.440 6.255 -33.111 1.00 62.28 112 VAL A N 1
ATOM 858 C CA . VAL A 1 112 ? 21.785 5.462 -34.168 1.00 62.28 112 VAL A CA 1
ATOM 859 C C . VAL A 1 112 ? 21.386 6.333 -35.370 1.00 62.28 112 VAL A C 1
ATOM 861 O O . VAL A 1 112 ? 21.308 5.834 -36.491 1.00 62.28 112 VAL A O 1
ATOM 864 N N . GLY A 1 113 ? 21.213 7.645 -35.160 1.00 61.44 113 GLY A N 1
ATOM 865 C CA . GLY A 1 113 ? 20.815 8.607 -36.188 1.00 61.44 113 GLY A CA 1
ATOM 866 C C . GLY A 1 113 ? 19.330 8.492 -36.555 1.00 61.44 113 GLY A C 1
ATOM 867 O O . GLY A 1 113 ? 18.804 7.400 -36.772 1.00 61.44 113 GLY A O 1
ATOM 868 N N . MET A 1 114 ? 18.638 9.633 -36.665 1.00 56.91 114 MET A N 1
ATOM 869 C CA . MET A 1 114 ? 17.188 9.707 -36.943 1.00 56.91 114 MET A CA 1
ATOM 870 C C . MET A 1 114 ? 16.751 8.922 -38.195 1.00 56.91 114 MET A C 1
ATOM 872 O O . MET A 1 114 ? 15.632 8.422 -38.247 1.00 56.91 114 MET A O 1
ATOM 876 N N . ALA A 1 115 ? 17.647 8.744 -39.170 1.00 54.19 115 ALA A N 1
ATOM 877 C CA . ALA A 1 115 ? 17.378 8.012 -40.407 1.00 54.19 115 ALA A CA 1
ATOM 878 C C . ALA A 1 115 ? 17.239 6.487 -40.223 1.00 54.19 115 ALA A C 1
ATOM 880 O O . ALA A 1 115 ? 16.456 5.868 -40.937 1.00 54.19 115 ALA A O 1
ATOM 881 N N . LYS A 1 116 ? 17.948 5.870 -39.262 1.00 53.91 116 LYS A N 1
ATOM 882 C CA . LYS A 1 116 ? 17.792 4.433 -38.966 1.00 53.91 116 LYS A CA 1
ATOM 883 C C . LYS A 1 116 ? 16.633 4.146 -38.018 1.00 53.91 116 LYS A C 1
ATOM 885 O O . LYS A 1 116 ? 16.080 3.060 -38.066 1.00 53.91 116 LYS A O 1
ATOM 890 N N . LEU A 1 117 ? 16.216 5.112 -37.201 1.00 53.75 117 LEU A N 1
ATOM 891 C CA . LEU A 1 117 ? 15.038 4.975 -36.331 1.00 53.75 117 LEU A CA 1
ATOM 892 C C . LEU A 1 117 ? 13.723 4.859 -37.129 1.00 53.75 117 LEU A C 1
ATOM 894 O O . LEU A 1 117 ? 12.765 4.258 -36.642 1.00 53.75 117 LEU A O 1
ATOM 898 N N . ALA A 1 118 ? 13.701 5.390 -38.358 1.00 56.78 118 ALA A N 1
ATOM 899 C CA . ALA A 1 118 ? 12.581 5.294 -39.294 1.00 56.78 118 ALA A CA 1
ATOM 900 C C . ALA A 1 118 ? 12.524 3.966 -40.077 1.00 56.78 118 ALA A C 1
ATOM 902 O O . ALA A 1 118 ? 11.512 3.693 -40.722 1.00 56.78 118 ALA A O 1
ATOM 903 N N . SER A 1 119 ? 13.576 3.136 -40.040 1.00 59.09 119 SER A N 1
ATOM 904 C CA . SER A 1 119 ? 13.543 1.791 -40.622 1.00 59.09 119 SER A CA 1
ATOM 905 C C . SER A 1 119 ? 13.099 0.756 -39.583 1.00 59.09 119 SER A C 1
ATOM 907 O O . SER A 1 119 ? 13.381 0.891 -38.392 1.00 59.09 119 SER A O 1
ATOM 909 N N . ILE A 1 120 ? 12.427 -0.306 -40.041 1.00 58.88 120 ILE A N 1
ATOM 910 C CA . ILE A 1 120 ? 11.854 -1.379 -39.201 1.00 58.88 120 ILE A CA 1
ATOM 911 C C . ILE A 1 120 ? 12.899 -1.978 -38.234 1.00 58.88 120 ILE A C 1
ATOM 913 O O . ILE A 1 120 ? 12.586 -2.293 -37.084 1.00 58.88 120 ILE A O 1
ATOM 917 N N . GLU A 1 121 ? 14.160 -2.080 -38.667 1.00 60.94 121 GLU A N 1
ATOM 918 C CA . GLU A 1 121 ? 15.278 -2.565 -37.846 1.00 60.94 121 GLU A CA 1
ATOM 919 C C . GLU A 1 121 ? 15.661 -1.619 -36.700 1.00 60.94 121 GLU A C 1
ATOM 921 O O . GLU A 1 121 ? 16.034 -2.092 -35.626 1.00 60.94 121 GLU A O 1
ATOM 926 N N . GLY A 1 122 ? 15.555 -0.298 -36.879 1.00 58.38 122 GLY A N 1
ATOM 927 C CA . GLY A 1 122 ? 15.883 0.671 -35.829 1.00 58.38 122 GLY A CA 1
ATOM 928 C C . GLY A 1 122 ? 14.737 0.951 -34.861 1.00 58.38 122 GLY A C 1
ATOM 929 O O . GLY A 1 122 ? 14.987 1.364 -33.730 1.00 58.38 122 GLY A O 1
ATOM 930 N N . THR A 1 123 ? 13.486 0.679 -35.242 1.00 63.34 123 THR A N 1
ATOM 931 C CA . THR A 1 123 ? 12.326 0.818 -34.341 1.00 63.34 123 THR A CA 1
ATOM 932 C C . THR A 1 123 ? 12.202 -0.359 -33.362 1.00 63.34 123 THR A C 1
ATOM 934 O O . THR A 1 123 ? 11.623 -0.222 -32.282 1.00 63.34 123 THR A O 1
ATOM 937 N N . ARG A 1 124 ? 12.788 -1.519 -33.693 1.00 65.31 124 ARG A N 1
ATOM 938 C CA . ARG A 1 124 ? 12.709 -2.748 -32.885 1.00 65.31 124 ARG A CA 1
ATOM 939 C C . ARG A 1 124 ? 13.294 -2.606 -31.468 1.00 65.31 124 ARG A C 1
ATOM 941 O O . ARG A 1 124 ? 12.597 -2.963 -30.518 1.00 65.31 124 ARG A O 1
ATOM 948 N N . PRO A 1 125 ? 14.494 -2.039 -31.260 1.00 63.75 125 PRO A N 1
ATOM 949 C CA . PRO A 1 125 ? 15.011 -1.802 -29.912 1.00 63.75 125 PRO A CA 1
ATOM 950 C C . PRO A 1 125 ? 14.255 -0.686 -29.179 1.00 63.75 125 PRO A C 1
ATOM 952 O O . PRO A 1 125 ? 14.108 -0.743 -27.962 1.00 63.75 125 PRO A O 1
ATOM 955 N N . VAL A 1 126 ? 13.727 0.306 -29.906 1.00 65.81 126 VAL A N 1
ATOM 956 C CA . VAL A 1 126 ? 12.963 1.425 -29.326 1.00 65.81 126 VAL A CA 1
ATOM 957 C C . VAL A 1 126 ? 11.675 0.937 -28.668 1.00 65.81 126 VAL A C 1
ATOM 959 O O . VAL A 1 126 ? 11.346 1.392 -27.576 1.00 65.81 126 VAL A O 1
ATOM 962 N N . LEU A 1 127 ? 10.979 -0.027 -29.276 1.00 67.31 127 LEU A N 1
ATOM 963 C CA . LEU A 1 127 ? 9.781 -0.632 -28.685 1.00 67.31 127 LEU A CA 1
ATOM 964 C C . LEU A 1 127 ? 10.087 -1.427 -27.410 1.00 67.31 127 LEU A C 1
ATOM 966 O O . LEU A 1 127 ? 9.329 -1.343 -26.446 1.00 67.31 127 LEU A O 1
ATOM 970 N N . VAL A 1 128 ? 11.217 -2.138 -27.359 1.00 68.69 128 VAL A N 1
ATOM 971 C CA . VAL A 1 128 ? 11.663 -2.820 -26.130 1.00 68.69 128 VAL A CA 1
ATOM 972 C C . VAL A 1 128 ? 11.979 -1.820 -25.040 1.00 68.69 128 VAL A C 1
ATOM 974 O O . VAL A 1 128 ? 11.556 -1.992 -23.901 1.00 68.69 128 VAL A O 1
ATOM 977 N N . ILE A 1 129 ? 12.687 -0.751 -25.390 1.00 66.19 129 ILE A N 1
ATOM 978 C CA . ILE A 1 129 ? 13.002 0.318 -24.453 1.00 66.19 129 ILE A CA 1
ATOM 979 C C . ILE A 1 129 ? 11.698 0.948 -23.945 1.00 66.19 129 ILE A C 1
ATOM 981 O O . ILE A 1 129 ? 11.527 1.064 -22.741 1.00 66.19 129 ILE A O 1
ATOM 985 N N . ALA A 1 130 ? 10.727 1.249 -24.810 1.00 67.94 130 ALA A N 1
ATOM 986 C CA . ALA A 1 130 ? 9.423 1.777 -24.403 1.00 67.94 130 ALA A CA 1
ATOM 987 C C . ALA A 1 130 ? 8.635 0.818 -23.484 1.00 67.94 130 ALA A C 1
ATOM 989 O O . ALA A 1 130 ? 8.003 1.267 -22.523 1.00 67.94 130 ALA A O 1
ATOM 990 N N . ALA A 1 131 ? 8.705 -0.494 -23.729 1.00 68.12 131 ALA A N 1
ATOM 991 C CA . ALA A 1 131 ? 8.093 -1.519 -22.882 1.00 68.12 131 ALA A CA 1
ATOM 992 C C . ALA A 1 131 ? 8.774 -1.621 -21.504 1.00 68.12 131 ALA A C 1
ATOM 994 O O . ALA A 1 131 ? 8.094 -1.659 -20.475 1.00 68.12 131 ALA A O 1
ATOM 995 N N . ILE A 1 132 ? 10.110 -1.593 -21.463 1.00 71.44 132 ILE A N 1
ATOM 996 C CA . ILE A 1 132 ? 10.892 -1.556 -20.219 1.00 71.44 132 ILE A CA 1
ATOM 997 C C . ILE A 1 132 ? 10.567 -0.280 -19.435 1.00 71.44 132 ILE A C 1
ATOM 999 O O . ILE A 1 132 ? 10.295 -0.348 -18.239 1.00 71.44 132 ILE A O 1
ATOM 1003 N N . ILE A 1 133 ? 10.517 0.872 -20.109 1.00 69.56 133 ILE A N 1
ATOM 1004 C CA . ILE A 1 133 ? 10.164 2.160 -19.503 1.00 69.56 133 ILE A CA 1
ATOM 1005 C C . ILE A 1 133 ? 8.755 2.121 -18.926 1.00 69.56 133 ILE A C 1
ATOM 1007 O O . ILE A 1 133 ? 8.572 2.526 -17.784 1.00 69.56 133 ILE A O 1
ATOM 1011 N N . SER A 1 134 ? 7.770 1.610 -19.670 1.00 68.81 134 SER A N 1
ATOM 1012 C CA . SER A 1 134 ? 6.404 1.462 -19.158 1.00 68.81 134 SER A CA 1
ATOM 1013 C C . SER A 1 134 ? 6.376 0.565 -17.927 1.00 68.81 134 SER A C 1
ATOM 1015 O O . SER A 1 134 ? 5.780 0.926 -16.919 1.00 68.81 134 SER A O 1
ATOM 1017 N N . THR A 1 135 ? 7.075 -0.567 -17.961 1.00 72.19 135 THR A N 1
ATOM 1018 C CA . THR A 1 135 ? 7.117 -1.510 -16.835 1.00 72.19 135 THR A CA 1
ATOM 1019 C C . THR A 1 135 ? 7.748 -0.877 -15.591 1.00 72.19 135 THR A C 1
ATOM 1021 O O . THR A 1 135 ? 7.224 -1.026 -14.489 1.00 72.19 135 THR A O 1
ATOM 1024 N N . ILE A 1 136 ? 8.825 -0.106 -15.758 1.00 70.81 136 ILE A N 1
ATOM 1025 C CA . ILE A 1 136 ? 9.484 0.637 -14.675 1.00 70.81 136 ILE A CA 1
ATOM 1026 C C . ILE A 1 136 ? 8.607 1.790 -14.175 1.00 70.81 136 ILE A C 1
ATOM 1028 O O . ILE A 1 136 ? 8.523 2.004 -12.971 1.00 70.81 136 ILE A O 1
ATOM 1032 N N . ALA A 1 137 ? 7.937 2.523 -15.063 1.00 68.81 137 ALA A N 1
ATOM 1033 C CA . ALA A 1 137 ? 7.084 3.648 -14.695 1.00 68.81 137 ALA A CA 1
ATOM 1034 C C . ALA A 1 137 ? 5.829 3.180 -13.946 1.00 68.81 137 ALA A C 1
ATOM 1036 O O . ALA A 1 137 ? 5.528 3.703 -12.877 1.00 68.81 137 ALA A O 1
ATOM 1037 N N . PHE A 1 138 ? 5.133 2.159 -14.455 1.00 69.06 138 PHE A N 1
ATOM 1038 C CA . PHE A 1 138 ? 3.947 1.595 -13.810 1.00 69.06 138 PHE A CA 1
ATOM 1039 C C . PHE A 1 138 ? 4.306 0.817 -12.541 1.00 69.06 138 PHE A C 1
ATOM 1041 O O . PHE A 1 138 ? 3.687 1.034 -11.501 1.00 69.06 138 PHE A O 1
ATOM 1048 N N . GLY A 1 139 ? 5.339 -0.030 -12.585 1.00 68.56 139 GLY A N 1
ATOM 1049 C CA . GLY A 1 139 ? 5.834 -0.743 -11.406 1.00 68.56 139 GLY A CA 1
ATOM 1050 C C . GLY A 1 139 ? 6.355 0.211 -10.331 1.00 68.56 139 GLY A C 1
ATOM 1051 O O . GLY A 1 139 ? 6.020 0.071 -9.158 1.00 68.56 139 GLY A O 1
ATOM 1052 N N . GLY A 1 140 ? 7.099 1.241 -10.734 1.00 68.00 140 GLY A N 1
ATOM 1053 C CA . GLY A 1 140 ? 7.595 2.297 -9.856 1.00 68.00 140 GLY A CA 1
ATOM 1054 C C . GLY A 1 140 ? 6.469 3.122 -9.239 1.00 68.00 140 GLY A C 1
ATOM 1055 O O . GLY A 1 140 ? 6.463 3.316 -8.029 1.00 68.00 140 GLY A O 1
ATOM 1056 N N . ALA A 1 141 ? 5.475 3.548 -10.024 1.00 66.69 141 ALA A N 1
ATOM 1057 C CA . ALA A 1 141 ? 4.310 4.279 -9.520 1.00 66.69 141 ALA A CA 1
ATOM 1058 C C . ALA A 1 141 ? 3.503 3.458 -8.502 1.00 66.69 141 ALA A C 1
ATOM 1060 O O . ALA A 1 141 ? 3.061 3.995 -7.488 1.00 66.69 141 ALA A O 1
ATOM 1061 N N . LEU A 1 142 ? 3.361 2.152 -8.733 1.00 66.69 142 LEU A N 1
ATOM 1062 C CA . LEU A 1 142 ? 2.686 1.234 -7.818 1.00 66.69 142 LEU A CA 1
ATOM 1063 C C . LEU A 1 142 ? 3.464 1.036 -6.505 1.00 66.69 142 LEU A C 1
ATOM 1065 O O . LEU A 1 142 ? 2.870 1.049 -5.425 1.00 66.69 142 LEU A O 1
ATOM 1069 N N . VAL A 1 143 ? 4.794 0.926 -6.575 1.00 66.69 143 VAL A N 1
ATOM 1070 C CA . VAL A 1 143 ? 5.666 0.852 -5.389 1.00 66.69 143 VAL A CA 1
ATOM 1071 C C . VAL A 1 143 ? 5.663 2.173 -4.611 1.00 66.69 143 VAL A C 1
ATOM 1073 O O . VAL A 1 143 ? 5.591 2.162 -3.383 1.00 66.69 143 VAL A O 1
ATOM 1076 N N . LEU A 1 144 ? 5.665 3.319 -5.299 1.00 64.94 144 LEU A N 1
ATOM 1077 C CA . LEU A 1 144 ? 5.545 4.641 -4.673 1.00 64.94 144 LEU A CA 1
ATOM 1078 C C . LEU A 1 144 ? 4.180 4.819 -3.999 1.00 64.94 144 LEU A C 1
ATOM 1080 O O . LEU A 1 144 ? 4.119 5.274 -2.860 1.00 64.94 144 LEU A O 1
ATOM 1084 N N . ALA A 1 145 ? 3.090 4.401 -4.645 1.00 63.22 145 ALA A N 1
ATOM 1085 C CA . ALA A 1 145 ? 1.749 4.450 -4.063 1.00 63.22 145 ALA A CA 1
ATOM 1086 C C . ALA A 1 145 ? 1.631 3.605 -2.782 1.00 63.22 145 ALA A C 1
ATOM 1088 O O . ALA A 1 145 ? 0.908 3.983 -1.856 1.00 63.22 145 ALA A O 1
ATOM 1089 N N . ALA A 1 146 ? 2.361 2.487 -2.702 1.00 61.75 146 ALA A N 1
ATOM 1090 C CA . ALA A 1 146 ? 2.479 1.708 -1.475 1.00 61.75 146 ALA A CA 1
ATOM 1091 C C . ALA A 1 146 ? 3.309 2.458 -0.413 1.00 61.75 146 ALA A C 1
ATOM 1093 O O . ALA A 1 146 ? 2.841 2.603 0.715 1.00 61.75 146 ALA A O 1
ATOM 1094 N N . LEU A 1 147 ? 4.477 3.004 -0.779 1.00 59.84 147 LEU A N 1
ATOM 1095 C CA . LEU A 1 147 ? 5.389 3.746 0.112 1.00 59.84 147 LEU A CA 1
ATOM 1096 C C . LEU A 1 147 ? 4.767 4.994 0.761 1.00 59.84 147 LEU A C 1
ATOM 1098 O O . LEU A 1 147 ? 5.141 5.338 1.880 1.00 59.84 147 LEU A O 1
ATOM 1102 N N . PHE A 1 148 ? 3.824 5.660 0.089 1.00 61.84 148 PHE A N 1
ATOM 1103 C CA . PHE A 1 148 ? 3.089 6.809 0.637 1.00 61.84 148 PHE A CA 1
ATOM 1104 C C . PHE A 1 148 ? 1.788 6.425 1.370 1.00 61.84 148 PHE A C 1
ATOM 1106 O O . PHE A 1 148 ? 1.060 7.309 1.822 1.00 61.84 148 PHE A O 1
ATOM 1113 N N . SER A 1 149 ? 1.471 5.131 1.508 1.00 56.12 149 SER A N 1
ATOM 1114 C CA . SER A 1 149 ? 0.307 4.674 2.278 1.00 56.12 149 SER A CA 1
ATOM 1115 C C . SER A 1 149 ? 0.666 4.383 3.738 1.00 56.12 149 SER A C 1
ATOM 1117 O O . SER A 1 149 ? 1.777 3.951 4.044 1.00 56.12 149 SER A O 1
ATOM 1119 N N . SER A 1 150 ? -0.270 4.624 4.661 1.00 54.00 150 SER A N 1
ATOM 1120 C CA . SER A 1 150 ? -0.100 4.267 6.073 1.00 54.00 150 SER A CA 1
ATOM 1121 C C . SER A 1 150 ? 0.159 2.759 6.220 1.00 54.00 150 SER A C 1
ATOM 1123 O O . SER A 1 150 ? -0.451 1.950 5.521 1.00 54.00 150 SER A O 1
ATOM 1125 N N . GLN A 1 151 ? 1.063 2.367 7.131 1.00 55.66 151 GLN A N 1
ATOM 1126 C CA . GLN A 1 151 ? 1.561 0.983 7.263 1.00 55.66 151 GLN A CA 1
ATOM 1127 C C . GLN A 1 151 ? 0.453 -0.080 7.377 1.00 55.66 151 GLN A C 1
ATOM 1129 O O . GLN A 1 151 ? 0.630 -1.184 6.873 1.00 55.66 151 GLN A O 1
ATOM 1134 N N . ALA A 1 152 ? -0.707 0.257 7.952 1.00 54.34 152 ALA A N 1
ATOM 1135 C CA . ALA A 1 152 ? -1.848 -0.656 8.065 1.00 54.34 152 ALA A CA 1
ATOM 1136 C C . ALA A 1 152 ? -2.440 -1.091 6.705 1.00 54.34 152 ALA A C 1
ATOM 1138 O O . ALA A 1 152 ? -3.045 -2.154 6.612 1.00 54.34 152 ALA A O 1
ATOM 1139 N N . ALA A 1 153 ? -2.245 -0.303 5.641 1.00 59.22 153 ALA A N 1
ATOM 1140 C CA . ALA A 1 153 ? -2.702 -0.615 4.285 1.00 59.22 153 ALA A CA 1
ATOM 1141 C C . ALA A 1 153 ? -1.558 -0.984 3.321 1.00 59.22 153 ALA A C 1
ATOM 1143 O O . ALA A 1 153 ? -1.832 -1.332 2.169 1.00 59.22 153 ALA A O 1
ATOM 1144 N N . PHE A 1 154 ? -0.297 -0.926 3.769 1.00 66.31 154 PHE A N 1
ATOM 1145 C CA . PHE A 1 154 ? 0.877 -1.157 2.923 1.00 66.31 154 PHE A CA 1
ATOM 1146 C C . PHE A 1 154 ? 0.892 -2.572 2.344 1.00 66.31 154 PHE A C 1
ATOM 1148 O O . PHE A 1 154 ? 0.990 -2.726 1.133 1.00 66.31 154 PHE A O 1
ATOM 1155 N N . GLU A 1 155 ? 0.732 -3.594 3.188 1.00 62.78 155 GLU A N 1
ATOM 1156 C CA . GLU A 1 155 ? 0.777 -5.010 2.789 1.00 62.78 155 GLU A CA 1
ATOM 1157 C C . GLU A 1 155 ? -0.266 -5.322 1.702 1.00 62.78 155 GLU A C 1
ATOM 1159 O O . GLU A 1 155 ? 0.027 -5.936 0.675 1.00 62.78 155 GLU A O 1
ATOM 1164 N N . VAL A 1 156 ? -1.494 -4.832 1.903 1.00 66.31 156 VAL A N 1
ATOM 1165 C CA . VAL A 1 156 ? -2.619 -5.042 0.985 1.00 66.31 156 VAL A CA 1
ATOM 1166 C C . VAL A 1 156 ? -2.379 -4.314 -0.338 1.00 66.31 156 VAL A C 1
ATOM 1168 O O . VAL A 1 156 ? -2.556 -4.898 -1.406 1.00 66.31 156 VAL A O 1
ATOM 1171 N N . ARG A 1 157 ? -1.932 -3.054 -0.284 1.00 67.62 157 ARG A N 1
ATOM 1172 C CA . ARG A 1 157 ? -1.663 -2.245 -1.482 1.00 67.62 157 ARG A CA 1
ATOM 1173 C C . ARG A 1 157 ? -0.443 -2.736 -2.251 1.00 67.62 157 ARG A C 1
ATOM 1175 O O . ARG A 1 157 ? -0.486 -2.754 -3.474 1.00 67.62 157 ARG A O 1
ATOM 1182 N N . PHE A 1 158 ? 0.604 -3.181 -1.561 1.00 72.31 158 PHE A N 1
ATOM 1183 C CA . PHE A 1 158 ? 1.787 -3.781 -2.169 1.00 72.31 158 PHE A CA 1
ATOM 1184 C C . PHE A 1 158 ? 1.450 -5.109 -2.851 1.00 72.31 158 PHE A C 1
ATOM 1186 O O . PHE A 1 158 ? 1.889 -5.353 -3.972 1.00 72.31 158 PHE A O 1
ATOM 1193 N N . ARG A 1 159 ? 0.617 -5.951 -2.224 1.00 75.44 159 ARG A N 1
ATOM 1194 C CA . ARG A 1 159 ? 0.142 -7.198 -2.838 1.00 75.44 159 ARG A CA 1
ATOM 1195 C C . ARG A 1 159 ? -0.655 -6.936 -4.117 1.00 75.44 159 ARG A C 1
ATOM 1197 O O . ARG A 1 159 ? -0.330 -7.534 -5.138 1.00 75.44 159 ARG A O 1
ATOM 1204 N N . HIS A 1 160 ? -1.606 -6.000 -4.094 1.00 72.31 160 HIS A N 1
ATOM 1205 C CA . HIS A 1 160 ? -2.330 -5.587 -5.304 1.00 72.31 160 HIS A CA 1
ATOM 1206 C C . HIS A 1 160 ? -1.399 -4.983 -6.364 1.00 72.31 160 HIS A C 1
ATOM 1208 O O . HIS A 1 160 ? -1.494 -5.323 -7.539 1.00 72.31 160 HIS A O 1
ATOM 1214 N N . ALA A 1 161 ? -0.462 -4.123 -5.962 1.00 70.56 161 ALA A N 1
ATOM 1215 C CA . ALA A 1 161 ? 0.551 -3.567 -6.853 1.00 70.56 161 ALA A CA 1
ATOM 1216 C C . ALA A 1 161 ? 1.378 -4.661 -7.541 1.00 70.56 161 ALA A C 1
ATOM 1218 O O . ALA A 1 161 ? 1.596 -4.604 -8.750 1.00 70.56 161 ALA A O 1
ATOM 1219 N N . ARG A 1 162 ? 1.799 -5.680 -6.787 1.00 77.19 162 ARG A N 1
ATOM 1220 C CA . ARG A 1 162 ? 2.542 -6.831 -7.303 1.00 77.19 162 ARG A CA 1
ATOM 1221 C C . ARG A 1 162 ? 1.708 -7.657 -8.278 1.00 77.19 162 ARG A C 1
ATOM 1223 O O . ARG A 1 162 ? 2.229 -8.054 -9.313 1.00 77.19 162 ARG A O 1
ATOM 1230 N N . GLU A 1 163 ? 0.442 -7.918 -7.968 1.00 79.75 163 GLU A N 1
ATOM 1231 C CA . GLU A 1 163 ? -0.465 -8.652 -8.861 1.00 79.75 163 GLU A CA 1
ATOM 1232 C C . GLU A 1 163 ? -0.645 -7.923 -10.194 1.00 79.75 163 GLU A C 1
ATOM 1234 O O . GLU A 1 163 ? -0.433 -8.515 -11.251 1.00 79.75 163 GLU A O 1
ATOM 1239 N N . ILE A 1 164 ? -0.931 -6.620 -10.150 1.00 77.50 164 ILE A N 1
ATOM 1240 C CA . ILE A 1 164 ? -1.065 -5.786 -11.348 1.00 77.50 164 ILE A CA 1
ATOM 1241 C C . ILE A 1 164 ? 0.249 -5.779 -12.143 1.00 77.50 164 ILE A C 1
ATOM 1243 O O . ILE A 1 164 ? 0.242 -5.989 -13.356 1.00 77.50 164 ILE A O 1
ATOM 1247 N N . PHE A 1 165 ? 1.387 -5.600 -11.470 1.00 77.75 165 PHE A N 1
ATOM 1248 C CA . PHE A 1 165 ? 2.703 -5.617 -12.107 1.00 77.75 165 PHE A CA 1
ATOM 1249 C C . PHE A 1 165 ? 3.003 -6.945 -12.814 1.00 77.75 165 PHE A C 1
ATOM 1251 O O . PHE A 1 165 ? 3.483 -6.938 -13.945 1.00 77.75 165 PHE A O 1
ATOM 1258 N N . LEU A 1 166 ? 2.696 -8.082 -12.183 1.00 81.69 166 LEU A N 1
ATOM 1259 C CA . LEU A 1 166 ? 2.907 -9.407 -12.772 1.00 81.69 166 LEU A CA 1
ATOM 1260 C C . LEU A 1 166 ? 2.032 -9.627 -14.013 1.00 81.69 166 LEU A C 1
ATOM 1262 O O . LEU A 1 166 ? 2.522 -10.156 -15.010 1.00 81.69 166 LEU A O 1
ATOM 1266 N N . VAL A 1 167 ? 0.777 -9.167 -13.991 1.00 82.25 167 VAL A N 1
ATOM 1267 C CA . VAL A 1 167 ? -0.111 -9.216 -15.165 1.00 82.25 167 VAL A CA 1
ATOM 1268 C C . VAL A 1 167 ? 0.466 -8.386 -16.314 1.00 82.25 167 VAL A C 1
ATOM 1270 O O . VAL A 1 167 ? 0.602 -8.891 -17.430 1.00 82.25 167 VAL A O 1
ATOM 1273 N N . PHE A 1 168 ? 0.870 -7.140 -16.047 1.00 75.75 168 PHE A N 1
ATOM 1274 C CA . PHE A 1 168 ? 1.495 -6.291 -17.065 1.00 75.75 168 PHE A CA 1
ATOM 1275 C C . PHE A 1 168 ? 2.806 -6.886 -17.587 1.00 75.75 168 PHE A C 1
ATOM 1277 O O . PHE A 1 168 ? 3.038 -6.866 -18.794 1.00 75.75 168 PHE A O 1
ATOM 1284 N N . SER A 1 169 ? 3.635 -7.466 -16.717 1.00 78.00 169 SER A N 1
ATOM 1285 C CA . SER A 1 169 ? 4.874 -8.142 -17.111 1.00 78.00 169 SER A CA 1
ATOM 1286 C C . SER A 1 169 ? 4.610 -9.324 -18.046 1.00 78.00 169 SER A C 1
ATOM 1288 O O . SER A 1 169 ? 5.325 -9.474 -19.035 1.00 78.00 169 SER A O 1
ATOM 1290 N N . GLY A 1 170 ? 3.556 -10.109 -17.799 1.00 80.50 170 GLY A N 1
ATOM 1291 C CA . GLY A 1 170 ? 3.126 -11.180 -18.699 1.00 80.50 170 GLY A CA 1
ATOM 1292 C C . GLY A 1 170 ? 2.713 -10.658 -20.077 1.00 80.50 170 GLY A C 1
ATOM 1293 O O . GLY A 1 170 ? 3.206 -11.148 -21.093 1.00 80.50 170 GLY A O 1
ATOM 1294 N N . ILE A 1 171 ? 1.878 -9.614 -20.125 1.00 81.25 171 ILE A N 1
ATOM 1295 C CA . ILE A 1 171 ? 1.451 -8.986 -21.387 1.00 81.25 171 ILE A CA 1
ATOM 1296 C C . ILE A 1 171 ? 2.667 -8.451 -22.153 1.00 81.25 171 ILE A C 1
ATOM 1298 O O . ILE A 1 171 ? 2.854 -8.792 -23.320 1.00 81.25 171 ILE A O 1
ATOM 1302 N N . PHE A 1 172 ? 3.546 -7.684 -21.503 1.00 76.56 172 PHE A N 1
ATOM 1303 C CA . PHE A 1 172 ? 4.766 -7.182 -22.139 1.00 76.56 172 PHE A CA 1
ATOM 1304 C C . PHE A 1 172 ? 5.683 -8.312 -22.609 1.00 76.56 172 PHE A C 1
ATOM 1306 O O . PHE A 1 172 ? 6.209 -8.233 -23.716 1.00 76.56 172 PHE A O 1
ATOM 1313 N N . GLY A 1 173 ? 5.826 -9.382 -21.825 1.00 77.12 173 GLY A N 1
ATOM 1314 C CA . GLY A 1 173 ? 6.583 -10.571 -22.208 1.00 77.12 173 GLY A CA 1
ATOM 1315 C C . GLY A 1 173 ? 6.045 -11.212 -23.487 1.00 77.12 173 GLY A C 1
ATOM 1316 O O . GLY A 1 173 ? 6.826 -11.528 -24.380 1.00 77.12 173 GLY A O 1
ATOM 1317 N N . THR A 1 174 ? 4.721 -11.329 -23.629 1.00 79.69 174 THR A N 1
ATOM 1318 C CA . THR A 1 174 ? 4.108 -11.847 -24.864 1.00 79.69 174 THR A CA 1
ATOM 1319 C C . THR A 1 174 ? 4.287 -10.903 -26.052 1.00 79.69 174 THR A C 1
ATOM 1321 O O . THR A 1 174 ? 4.673 -11.361 -27.123 1.00 79.69 174 THR A O 1
ATOM 1324 N N . VAL A 1 175 ? 4.083 -9.592 -25.878 1.00 74.94 175 VAL A N 1
ATOM 1325 C CA . VAL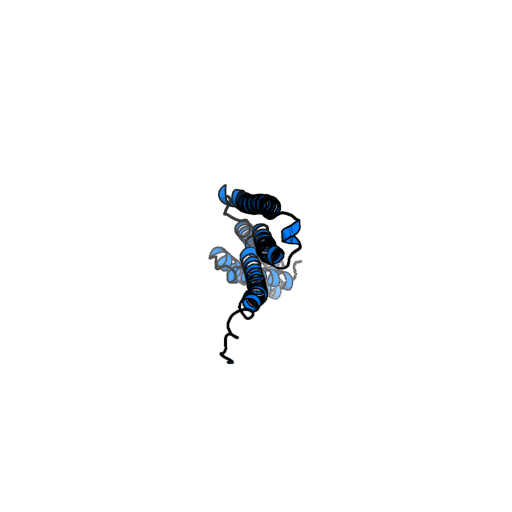 A 1 175 ? 4.262 -8.594 -26.947 1.00 74.94 175 VAL A CA 1
ATOM 1326 C C . VAL A 1 175 ? 5.709 -8.583 -27.439 1.00 74.94 175 VAL A C 1
ATOM 1328 O O . VAL A 1 175 ? 5.946 -8.644 -28.643 1.00 74.94 175 VAL A O 1
ATOM 1331 N N . ILE A 1 176 ? 6.678 -8.566 -26.520 1.00 72.25 176 ILE A N 1
ATOM 1332 C CA . ILE A 1 176 ? 8.105 -8.670 -26.845 1.00 72.25 176 ILE A CA 1
ATOM 1333 C C . ILE A 1 176 ? 8.378 -10.020 -27.524 1.00 72.25 176 ILE A C 1
ATOM 1335 O O . ILE A 1 176 ? 8.988 -10.051 -28.588 1.00 72.25 176 ILE A O 1
ATOM 1339 N N . GLY A 1 177 ? 7.873 -11.127 -26.976 1.00 70.75 177 GLY A N 1
ATOM 1340 C CA . GLY A 1 177 ? 8.032 -12.468 -27.544 1.00 70.75 177 GLY A CA 1
ATOM 1341 C C . GLY A 1 177 ? 7.543 -12.579 -28.990 1.00 70.75 177 GLY A C 1
ATOM 1342 O O . GLY A 1 177 ? 8.280 -13.070 -29.839 1.00 70.75 177 GLY A O 1
ATOM 1343 N N . PHE A 1 178 ? 6.358 -12.052 -29.311 1.00 71.50 178 PHE A N 1
ATOM 1344 C CA . PHE A 1 178 ? 5.860 -11.976 -30.689 1.00 71.50 178 PHE A CA 1
ATOM 1345 C C . PHE A 1 178 ? 6.740 -11.088 -31.573 1.00 71.50 178 PHE A C 1
ATOM 1347 O O . PHE A 1 178 ? 7.028 -11.439 -32.717 1.00 71.50 178 PHE A O 1
ATOM 1354 N N . TYR A 1 179 ? 7.200 -9.954 -31.046 1.00 67.19 179 TYR A N 1
ATOM 1355 C CA . TYR A 1 179 ? 7.967 -8.979 -31.816 1.00 67.19 179 TYR A CA 1
ATOM 1356 C C . TYR A 1 179 ? 9.384 -9.464 -32.184 1.00 67.19 179 TYR A C 1
ATOM 1358 O O . TYR A 1 179 ? 9.898 -9.112 -33.253 1.00 67.19 179 TYR A O 1
ATOM 1366 N N . PHE A 1 180 ? 10.011 -10.293 -31.338 1.00 66.88 180 PHE A N 1
ATOM 1367 C CA . PHE A 1 180 ? 11.318 -10.914 -31.611 1.00 66.88 180 PHE A CA 1
ATOM 1368 C C . PHE A 1 180 ? 11.208 -12.302 -32.248 1.00 66.88 180 PHE A C 1
ATOM 1370 O O . PHE A 1 180 ? 11.955 -12.581 -33.182 1.00 66.88 180 PHE A O 1
ATOM 1377 N N . GLY A 1 181 ? 10.242 -13.129 -31.841 1.00 61.28 181 GLY A N 1
ATOM 1378 C CA . GLY A 1 181 ? 10.037 -14.476 -32.386 1.00 61.28 181 GLY A CA 1
ATOM 1379 C C . GLY A 1 181 ? 9.568 -14.494 -33.847 1.00 61.28 181 GLY A C 1
ATOM 1380 O O . GLY A 1 181 ? 9.907 -15.408 -34.594 1.00 61.28 181 GLY A O 1
ATOM 1381 N N . ALA A 1 182 ? 8.860 -13.457 -34.307 1.00 59.72 182 ALA A N 1
ATOM 1382 C CA . ALA A 1 182 ? 8.478 -13.322 -35.717 1.00 59.72 182 ALA A CA 1
ATOM 1383 C C . ALA A 1 182 ? 9.644 -12.905 -36.642 1.00 59.72 182 ALA A C 1
ATOM 1385 O O . ALA A 1 182 ? 9.492 -12.910 -37.859 1.00 59.72 182 ALA A O 1
ATOM 1386 N N . GLY A 1 183 ? 10.802 -12.513 -36.092 1.00 50.81 183 GLY A N 1
ATOM 1387 C CA . GLY A 1 183 ? 11.960 -12.066 -36.876 1.00 50.81 183 GLY A CA 1
ATOM 1388 C C . GLY A 1 183 ? 12.898 -13.175 -37.349 1.00 50.81 183 GLY A C 1
ATOM 1389 O O . GLY A 1 183 ? 13.599 -12.977 -38.334 1.00 50.81 183 GLY A O 1
ATOM 1390 N N . GLU A 1 184 ? 12.928 -14.319 -36.666 1.00 52.94 184 GLU A N 1
ATOM 1391 C CA . GLU A 1 184 ? 13.872 -15.412 -36.964 1.00 52.94 184 GLU A CA 1
ATOM 1392 C C . GLU A 1 184 ? 13.316 -16.430 -37.971 1.00 52.94 184 GLU A C 1
ATOM 1394 O O . GLU A 1 184 ? 14.062 -17.221 -38.540 1.00 52.94 184 GLU A O 1
ATOM 1399 N N . THR A 1 185 ? 12.018 -16.379 -38.272 1.00 50.75 185 THR A N 1
ATOM 1400 C CA . THR A 1 185 ? 11.354 -17.309 -39.202 1.00 50.75 185 THR A CA 1
ATOM 1401 C C . THR A 1 185 ? 11.453 -16.905 -40.679 1.00 50.75 185 THR A C 1
ATOM 1403 O O . THR A 1 185 ? 10.928 -17.605 -41.538 1.00 50.75 185 THR A O 1
ATOM 1406 N N . GLY A 1 186 ? 12.158 -15.816 -41.008 1.00 48.28 186 GLY A N 1
ATOM 1407 C CA . GLY A 1 186 ? 12.294 -15.318 -42.384 1.00 48.28 186 GLY A CA 1
ATOM 1408 C C . GLY A 1 186 ? 13.550 -15.753 -43.150 1.00 48.28 186 GLY A C 1
ATOM 1409 O O . GLY A 1 186 ? 13.656 -15.440 -44.333 1.00 48.28 186 GLY A O 1
ATOM 1410 N N . GLN A 1 187 ? 14.519 -16.432 -42.522 1.00 46.62 187 GLN A N 1
ATOM 1411 C CA . GLN A 1 187 ? 15.813 -16.706 -43.171 1.00 46.62 187 GLN A CA 1
ATOM 1412 C C . GLN A 1 187 ? 16.455 -18.040 -42.761 1.00 46.62 187 GLN A C 1
ATOM 1414 O O . GLN A 1 187 ? 17.673 -18.160 -42.683 1.00 46.62 187 GLN A O 1
ATOM 1419 N N . ALA A 1 188 ? 15.643 -19.066 -42.514 1.00 50.16 188 ALA A N 1
ATOM 1420 C CA . ALA A 1 188 ? 16.128 -20.430 -42.323 1.00 50.16 188 ALA A CA 1
ATOM 1421 C C . ALA A 1 188 ? 15.292 -21.398 -43.166 1.00 50.16 188 ALA A C 1
ATOM 1423 O O . ALA A 1 188 ? 14.299 -21.950 -42.704 1.00 50.16 188 ALA A O 1
ATOM 1424 N N . GLY A 1 189 ? 15.713 -21.588 -44.418 1.00 46.00 189 GLY A N 1
ATOM 1425 C CA . GLY A 1 189 ? 15.249 -22.682 -45.268 1.00 46.00 189 GLY A CA 1
ATOM 1426 C C . GLY A 1 189 ? 14.488 -22.235 -46.508 1.00 46.00 189 GLY A C 1
ATOM 1427 O O . GLY A 1 189 ? 13.276 -22.105 -46.467 1.00 46.00 189 GLY A O 1
ATOM 1428 N N . LEU A 1 190 ? 15.217 -22.060 -47.613 1.00 45.88 190 LEU A N 1
ATOM 1429 C CA . LEU A 1 190 ? 14.852 -22.551 -48.952 1.00 45.88 190 LEU A CA 1
ATOM 1430 C C . LEU A 1 190 ? 16.107 -22.509 -49.848 1.00 45.88 190 LEU A C 1
ATOM 1432 O O . LEU A 1 190 ? 16.140 -21.906 -50.913 1.00 45.88 190 LEU A O 1
ATOM 1436 N N . GLY A 1 191 ? 17.178 -23.145 -49.368 1.00 43.81 191 GLY A N 1
ATOM 1437 C CA . GLY A 1 191 ? 18.210 -23.721 -50.226 1.00 43.81 191 GLY A CA 1
ATOM 1438 C C . GLY A 1 191 ? 17.901 -25.207 -50.348 1.00 43.81 191 GLY A C 1
ATOM 1439 O O . GLY A 1 191 ? 18.507 -26.013 -49.653 1.00 43.81 191 GLY A O 1
ATOM 1440 N N . VAL A 1 192 ? 16.865 -25.541 -51.118 1.00 52.66 192 VAL A N 1
ATOM 1441 C CA . VAL A 1 192 ? 16.619 -26.911 -51.573 1.00 52.66 192 VAL A CA 1
ATOM 1442 C C . VAL A 1 192 ? 17.050 -26.945 -53.024 1.00 52.66 192 VAL A C 1
ATOM 1444 O O . VAL A 1 192 ? 16.548 -26.170 -53.838 1.00 52.66 192 VAL A O 1
ATOM 1447 N N . ASP A 1 193 ? 18.015 -27.817 -53.285 1.00 54.00 193 ASP A N 1
ATOM 1448 C CA . ASP A 1 193 ? 18.532 -28.176 -54.593 1.00 54.00 193 ASP A CA 1
ATOM 1449 C C . ASP A 1 193 ? 17.421 -28.271 -55.645 1.00 54.00 193 ASP A C 1
ATOM 1451 O O . ASP A 1 193 ? 16.486 -29.067 -55.528 1.00 54.00 193 ASP A O 1
ATOM 1455 N N . ALA A 1 194 ? 17.559 -27.488 -56.710 1.00 45.91 194 ALA A N 1
ATOM 1456 C CA . ALA A 1 194 ? 16.929 -27.778 -57.984 1.00 45.91 194 ALA A CA 1
ATOM 1457 C C . ALA A 1 194 ? 17.890 -27.365 -59.106 1.00 45.91 194 ALA A C 1
ATOM 1459 O O . ALA A 1 194 ? 18.108 -26.175 -59.330 1.00 45.91 194 ALA A O 1
ATOM 1460 N N . THR A 1 195 ? 18.390 -28.410 -59.778 1.00 43.59 195 THR A N 1
ATOM 1461 C CA . THR A 1 195 ? 19.202 -28.497 -61.011 1.00 43.59 195 THR A CA 1
ATOM 1462 C C . THR A 1 195 ? 20.677 -28.135 -60.938 1.00 43.59 195 THR A C 1
ATOM 1464 O O . THR A 1 195 ? 20.996 -26.943 -60.756 1.00 43.59 195 THR A O 1
#

Secondary structure (DSSP, 8-state):
---HHHHHHHHHHHHHHHHHS--HHHHHHHHHHHHHHHHHHHHHHTT-HHHHHHHHHHHHHHHHHHHHHHHHHHS-S--SHHHHHHHHHHHHHHHHHHHHHHHHHHHHHHHH-HHHHTSHHHHHHHHHHHHHHHHHHHHHHHHHHHHTS-HHHHHHHHHHHHHHHHHHHHHHHHHHHHHHHTTSTTSS-------